Protein 7W5Q (pdb70)

Secondary structure (DSSP, 8-state):
-------SSSS--GGGTGGGTSSTT--S---TTTT-----------------S----SS-SSS--TTTSSSSTTTTTTSSTTTSSS----TTSSSSSSSS-S----SSS-----/-------TTSSSSTTT-STTTTT---S---S--------S-S------SSSSS----SS--SSS-HHHHHHHHTTTTSSHHHHTTSSS-----STTTT---S-TT---SS-------

Organism: Homo sapiens (NCBI:txid9606)

Nearest PDB structures (foldseek):
  7w5q-assembly1_A  TM=1.009E+00  e=6.119E-22  Homo sapiens
  7w5q-assembly1_B  TM=1.009E+00  e=3.110E-20  Homo sapiens
  8j8n-assembly1_E  TM=9.833E-01  e=3.865E-16  Homo sapiens

InterPro domains:
  IPR001909 Krueppel-associated box [PF01352] (48-88)
  IPR001909 Krueppel-associated box [PS50805] (48-119)
  IPR001909 Krueppel-associated box [SM00349] (48-108)
  IPR001909 Krueppel-associated box [cd07765] (48-85)
  IPR013087 Zinc finger C2H2-type [PF00096] (222-244)
  IPR013087 Zinc finger C2H2-type [PF00096] (250-272)
  IPR013087 Zinc finger C2H2-type [PF00096] (278-300)
  IPR013087 Zinc finger C2H2-type [PF00096] (306-328)
  IPR013087 Zinc finger C2H2-type [PF00096] (334-356)
  IPR013087 Zinc finger C2H2-type [PF00096] (362-384)
  IPR013087 Zinc finger C2H2-type [PF00096] (390-412)
  IPR013087 Zinc finger C2H2-type [PF00096] (418-440)
  IPR013087 Zinc finger C2H2-type [PF00096] (446-468)
  IPR013087 Zinc finger C2H2-type [PF00096] (474-496)
  IPR013087 Zinc finger C2H2-type [PF00096] (502-524)
  IPR013087 Zinc finger C2H2-type [PF00096] (530-552)
  IPR013087 Zinc finger C2H2-type [PF00096] (558-580)
  IPR013087 Zinc finger C2H2-type [PF00096] (586-608)
  IPR013087 Zinc finger C2H2-type [PF00096] (614-636)
  IPR013087 Zinc finger C2H2-type [PS00028] (224-244)

Structure (mmCIF, N/CA/C/O backbone):
data_7W5Q
#
_entry.id   7W5Q
#
_cell.length_a   84.736
_cell.length_b   147.094
_cell.length_c   41.891
_cell.angle_alpha   90.000
_cell.angle_beta   90.006
_cell.angle_gamma   90.000
#
_symmetry.space_group_name_H-M   'C 1 2 1'
#
loop_
_atom_site.group_PDB
_atom_site.id
_atom_site.type_symbol
_atom_site.label_atom_id
_atom_site.label_alt_id
_atom_site.label_comp_id
_atom_site.label_asym_id
_atom_site.label_entity_id
_atom_site.label_seq_id
_atom_site.pdbx_PDB_ins_code
_atom_site.Cartn_x
_atom_site.Cartn_y
_atom_site.Cartn_z
_atom_site.occupancy
_atom_site.B_iso_or_equiv
_atom_site.auth_seq_id
_atom_site.auth_comp_id
_atom_site.auth_asym_id
_atom_site.auth_atom_id
_atom_site.pdbx_PDB_model_num
ATOM 1 N N . MET A 1 1 ? 43.79560 16.15214 35.87173 1.000 61.81664 1 MET A N 1
ATOM 2 C CA . MET A 1 1 ? 44.93434 15.25073 35.79785 1.000 48.03623 1 MET A CA 1
ATOM 3 C C . MET A 1 1 ? 45.23262 14.73281 37.18258 1.000 54.57972 1 MET A C 1
ATOM 4 O O . MET A 1 1 ? 46.07029 13.86092 37.36698 1.000 78.61083 1 MET A O 1
ATOM 9 N N . THR A 1 2 ? 44.54467 15.28023 38.17177 1.000 44.38941 2 THR A N 1
ATOM 10 C CA . THR A 1 2 ? 44.59633 14.69650 39.49869 1.000 53.10657 2 THR A CA 1
ATOM 11 C C . THR A 1 2 ? 43.32591 13.94288 39.83893 1.000 62.38722 2 THR A C 1
ATOM 12 O O . THR A 1 2 ? 43.34259 13.09791 40.74045 1.000 74.86345 2 THR A O 1
ATOM 16 N N . SER A 1 3 ? 42.23717 14.21724 39.12842 1.000 51.72745 3 SER A N 1
ATOM 17 C CA . SER A 1 3 ? 40.95586 13.55448 39.35412 1.000 44.08526 3 SER A CA 1
ATOM 18 C C . SER A 1 3 ? 40.71684 12.41350 38.37374 1.000 36.67390 3 SER A C 1
ATOM 19 O O . SER A 1 3 ? 39.58229 12.19122 37.94437 1.000 41.76932 3 SER A O 1
ATOM 22 N N . GLN A 1 4 ? 41.74962 11.64622 38.01494 1.000 27.11311 4 GLN A N 1
ATOM 23 C CA . GLN A 1 4 ? 41.56764 10.54185 37.07446 1.000 34.09319 4 GLN A CA 1
ATOM 24 C C . GLN A 1 4 ? 40.62317 9.47042 37.59559 1.000 37.66106 4 GLN A C 1
ATOM 25 O O . GLN A 1 4 ? 40.85275 8.27902 37.36361 1.000 39.64042 4 GLN A O 1
ATOM 31 N N . SER A 1 5 ? 39.55053 9.90032 38.26299 1.000 28.94598 5 SER A N 1
ATOM 32 C CA . SER A 1 5 ? 38.52869 9.05722 38.87506 1.000 33.29600 5 SER A CA 1
ATOM 33 C C . SER A 1 5 ? 39.02215 7.67998 39.30262 1.000 36.95367 5 SER A C 1
ATOM 34 O O . SER A 1 5 ? 40.20651 7.45798 39.57844 1.000 44.30329 5 SER A O 1
ATOM 37 N N . SER A 1 6 ? 38.07407 6.77695 39.45521 1.000 39.79908 6 SER A N 1
ATOM 38 C CA . SER A 1 6 ? 38.30972 5.35588 39.27944 1.000 34.60731 6 SER A CA 1
ATOM 39 C C . SER A 1 6 ? 37.33971 4.75700 38.27406 1.000 30.01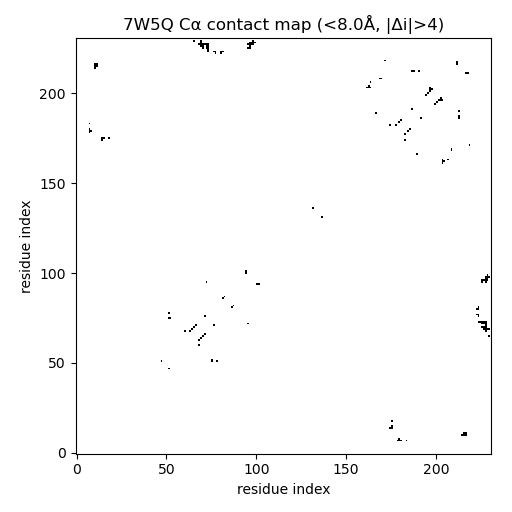528 6 SER A C 1
ATOM 40 O O . SER A 1 6 ? 37.63456 3.70826 37.69754 1.000 29.64364 6 SER A O 1
ATOM 43 N N . VAL A 1 7 ? 36.23071 5.43299 37.98776 1.000 27.10031 7 VAL A N 1
ATOM 44 C CA . VAL A 1 7 ? 35.21642 5.00047 37.04005 1.000 36.39985 7 VAL A CA 1
ATOM 45 C C . VAL A 1 7 ? 34.65829 3.64781 37.48257 1.000 48.56058 7 VAL A C 1
ATOM 46 O O . VAL A 1 7 ? 35.30231 2.60444 37.34188 1.000 52.40844 7 VAL A O 1
ATOM 50 N N . ILE A 1 8 ? 33.48042 3.70326 38.09603 1.000 55.79274 8 ILE A N 1
ATOM 51 C CA . ILE A 1 8 ? 32.71500 2.53610 38.52526 1.000 40.10663 8 ILE A CA 1
ATOM 52 C C . ILE A 1 8 ? 31.49431 2.31193 37.62916 1.000 40.96679 8 ILE A C 1
ATOM 53 O O . ILE A 1 8 ? 30.87740 1.23288 37.66446 1.000 23.26866 8 ILE A O 1
ATOM 58 N N . SER A 1 9 ? 31.16760 3.28933 36.79668 1.000 48.80006 9 SER A N 1
ATOM 59 C CA . SER A 1 9 ? 29.99999 3.39805 35.94657 1.000 45.13549 9 SER A CA 1
ATOM 60 C C . SER A 1 9 ? 30.38676 4.31599 34.81271 1.000 52.36649 9 SER A C 1
ATOM 61 O O . SER A 1 9 ? 31.09332 5.30609 35.02290 1.000 79.64900 9 SER A O 1
ATOM 64 N N . ASN A 1 10 ? 29.93539 3.98565 33.61788 1.000 33.09567 10 ASN A N 1
ATOM 65 C CA . ASN A 1 10 ? 30.18017 4.86819 32.48831 1.000 32.17201 10 ASN A CA 1
ATOM 66 C C . ASN A 1 10 ? 29.49806 4.28937 31.26640 1.000 37.03261 10 ASN A C 1
ATOM 67 O O . ASN A 1 10 ? 28.38444 4.69968 30.92994 1.000 45.59667 10 ASN A O 1
ATOM 72 N N . SER A 1 11 ? 30.13794 3.30829 30.62809 1.000 37.75967 11 SER A N 1
ATOM 73 C CA . SER A 1 11 ? 29.54814 2.51226 29.56180 1.000 41.51807 11 SER A CA 1
ATOM 74 C C . SER A 1 11 ? 28.68490 1.39275 30.08575 1.000 31.64041 11 SER A C 1
ATOM 75 O O . SER A 1 11 ? 28.41141 0.46120 29.33634 1.000 30.31111 11 SER A O 1
ATOM 78 N N . CYS A 1 12 ? 28.26120 1.45682 31.34942 1.000 36.90779 12 CYS A N 1
ATOM 79 C CA . CYS A 1 12 ? 27.57843 0.35830 32.02436 1.000 39.10973 12 CYS A CA 1
ATOM 80 C C . CYS A 1 12 ? 26.42646 0.90000 32.87381 1.000 40.28022 12 CYS A C 1
ATOM 81 O O . CYS A 1 12 ? 26.40245 0.74196 34.09132 1.000 43.04765 12 CYS A O 1
ATOM 84 N N . VAL A 1 13 ? 25.44803 1.55002 32.23717 1.000 39.35570 13 VAL A N 1
ATOM 85 C CA . VAL A 1 13 ? 24.41298 2.25415 32.99250 1.000 40.94710 13 VAL A CA 1
ATOM 86 C C . VAL A 1 13 ? 23.09531 1.48955 32.98460 1.000 42.98040 13 VAL A C 1
ATOM 87 O O . VAL A 1 13 ? 22.66737 1.00511 34.03935 1.000 39.96170 13 VAL A O 1
ATOM 91 N N . THR A 1 14 ? 22.44147 1.38209 31.81241 1.000 40.42461 14 THR A N 1
ATOM 92 C CA . THR A 1 14 ? 21.17137 0.66238 31.67406 1.000 31.88231 14 THR A CA 1
ATOM 93 C C . THR A 1 14 ? 21.11142 -0.47304 32.67976 1.000 42.54378 14 THR A C 1
ATOM 94 O O . THR A 1 14 ? 20.11021 -0.66175 33.37347 1.000 46.07222 14 THR A O 1
ATOM 98 N N . MET A 1 15 ? 22.23041 -1.18316 32.80205 1.000 42.65297 15 MET A N 1
ATOM 99 C CA . MET A 1 15 ? 22.47142 -2.18597 33.82939 1.000 45.27220 15 MET A CA 1
ATOM 100 C C . MET A 1 15 ? 21.95501 -1.76996 35.19916 1.000 37.22052 15 MET A C 1
ATOM 101 O O . MET A 1 15 ? 21.83038 -2.62055 36.09254 1.000 24.24356 15 MET A O 1
ATOM 106 N N . GLU A 1 16 ? 21.66598 -0.47134 35.36787 1.000 35.01515 16 GLU A N 1
ATOM 107 C CA . GLU A 1 16 ? 20.93286 0.03748 36.52150 1.000 46.08855 16 GLU A CA 1
ATOM 108 C C . GLU A 1 16 ? 19.65166 0.76266 36.13742 1.000 49.94706 16 GLU A C 1
ATOM 109 O O . GLU A 1 16 ? 19.02283 1.38645 37.00221 1.000 42.47069 16 GLU A O 1
ATOM 115 N N . ARG A 1 17 ? 19.25202 0.69781 34.86598 1.000 54.57288 17 ARG A N 1
ATOM 116 C CA . ARG A 1 17 ? 17.94444 1.15572 34.41620 1.000 53.41389 17 ARG A CA 1
ATOM 117 C C . ARG A 1 17 ? 16.97525 0.01199 34.17088 1.000 54.40750 17 ARG A C 1
ATOM 118 O O . ARG A 1 17 ? 15.78132 0.26238 33.99186 1.000 68.98180 17 ARG A O 1
ATOM 126 N N . LEU A 1 18 ? 17.45433 -1.22775 34.14997 1.000 41.40822 18 LEU A N 1
ATOM 127 C CA . LEU A 1 18 ? 16.57099 -2.36805 33.93946 1.000 38.32302 18 LEU A CA 1
ATOM 128 C C . LEU A 1 18 ? 15.50795 -2.44423 35.02697 1.000 34.27780 18 LEU A C 1
ATOM 129 O O . LEU A 1 18 ? 14.30713 -2.45816 34.74101 1.000 37.11745 18 LEU A O 1
ATOM 134 N N . SER A 1 19 ? 15.94130 -2.49594 36.28862 1.000 31.00565 19 SER A N 1
ATOM 135 C CA . SER A 1 19 ? 15.07942 -2.52093 37.46886 1.000 37.10287 19 SER A CA 1
ATOM 136 C C . SER A 1 19 ? 14.12482 -1.32601 37.56770 1.000 45.24579 19 SER A C 1
ATOM 137 O O . SER A 1 19 ? 13.36243 -1.22536 38.53027 1.000 45.94580 19 SER A O 1
ATOM 140 N N . HIS A 1 20 ? 14.19885 -0.39284 36.61470 1.000 43.49481 20 HIS A N 1
ATOM 141 C CA . HIS A 1 20 ? 13.32068 0.76832 36.47438 1.000 29.14212 20 HIS A CA 1
ATOM 142 C C . HIS A 1 20 ? 12.75596 0.80212 35.05998 1.000 28.92538 20 HIS A C 1
ATOM 143 O O . HIS A 1 20 ? 12.66672 1.85544 34.41971 1.000 31.18724 20 HIS A O 1
ATOM 150 N N . MET A 1 21 ? 12.37568 -0.37156 34.55389 1.000 39.60567 21 MET A N 1
ATOM 151 C CA . MET A 1 21 ? 12.07761 -0.57952 33.14298 1.000 47.80793 21 MET A CA 1
ATOM 152 C C . MET A 1 21 ? 11.18169 -1.79153 32.98216 1.000 45.58905 21 MET A C 1
ATOM 153 O O . MET A 1 21 ? 10.20230 -1.75305 32.22889 1.000 51.00806 21 MET A O 1
ATOM 158 N N . MET A 1 22 ? 11.53940 -2.88359 33.66597 1.000 46.55106 22 MET A N 1
ATOM 159 C CA . MET A 1 22 ? 10.84491 -4.15740 33.51357 1.000 46.66024 22 MET A CA 1
ATOM 160 C C . MET A 1 22 ? 10.14740 -4.55558 34.80388 1.000 43.91020 22 MET A C 1
ATOM 161 O O . MET A 1 22 ? 10.49966 -5.55408 35.44060 1.000 47.49436 22 MET A O 1
ATOM 166 N N . GLU A 1 23 ? 9.17662 -3.75698 35.20865 1.000 38.45661 23 GLU A N 1
ATOM 167 C CA . GLU A 1 23 ? 8.25902 -4.14243 36.26419 1.000 39.24019 23 GLU A CA 1
ATOM 168 C C . GLU A 1 23 ? 6.88830 -3.74674 35.75558 1.000 32.59623 23 GLU A C 1
ATOM 169 O O . GLU A 1 23 ? 5.90232 -4.47004 35.93486 1.000 31.29616 23 GLU A O 1
ATOM 175 N N . ARG A 1 24 ? 6.85965 -2.59820 35.08299 1.000 31.04455 24 ARG A N 1
ATOM 176 C CA . ARG A 1 24 ? 5.64139 -2.06137 34.51073 1.000 36.55647 24 ARG A CA 1
ATOM 177 C C . ARG A 1 24 ? 4.97876 -3.10131 33.61414 1.000 45.56683 24 ARG A C 1
ATOM 178 O O . ARG A 1 24 ? 5.63325 -4.02559 33.12298 1.000 58.64275 24 ARG A O 1
ATOM 186 N N . LYS A 1 25 ? 3.64886 -2.97325 33.48239 1.000 43.01849 25 LYS A N 1
ATOM 187 C CA . LYS A 1 25 ? 2.75241 -3.67433 32.55258 1.000 46.08897 25 LYS A CA 1
ATOM 188 C C . LYS A 1 25 ? 2.04167 -4.88958 33.16652 1.000 44.88897 25 LYS A C 1
ATOM 189 O O . LYS A 1 25 ? 1.02715 -5.35303 32.62960 1.000 45.89434 25 LYS A O 1
ATOM 195 N N . ALA A 1 26 ? 2.51145 -5.39993 34.30003 1.000 37.97208 26 ALA A N 1
ATOM 196 C CA . ALA A 1 26 ? 1.73951 -6.36918 35.07424 1.000 43.78049 26 ALA A CA 1
ATOM 197 C C . ALA A 1 26 ? 1.07903 -5.64166 36.25180 1.000 47.13992 26 ALA A C 1
ATOM 198 O O . ALA A 1 26 ? 1.76524 -5.23987 37.20016 1.000 55.39487 26 ALA A O 1
ATOM 200 N N . TRP A 1 27 ? -0.25111 -5.46351 36.19541 1.000 31.58481 27 TRP A N 1
ATOM 201 C CA . TRP A 1 27 ? -0.92744 -4.56332 37.13251 1.000 31.84455 27 TRP A CA 1
ATOM 202 C C . TRP A 1 27 ? -2.26274 -5.08799 37.65402 1.000 38.46371 27 TRP A C 1
ATOM 203 O O . TRP A 1 27 ? -2.96773 -5.85397 36.98252 1.000 48.18722 27 TRP A O 1
ATOM 214 N N . CYS A 1 28 ? -2.59393 -4.61568 38.86697 1.000 26.59205 28 CYS A N 1
ATOM 215 C CA . CYS A 1 28 ? -3.87533 -4.67873 39.57755 1.000 42.86781 28 CYS A CA 1
ATOM 216 C C . CYS A 1 28 ? -4.68704 -5.97137 39.49698 1.000 61.85896 28 CYS A C 1
ATOM 217 O O . CYS A 1 28 ? -4.36099 -6.91136 38.76269 1.000 73.77562 28 CYS A O 1
ATOM 220 N N . SER A 1 29 ? -5.78655 -5.96490 40.25490 1.000 59.49409 29 SER A N 1
ATOM 221 C CA . SER A 1 29 ? -6.73893 -7.04552 40.49033 1.000 49.28601 29 SER A CA 1
ATOM 222 C C . SER A 1 29 ? -6.28888 -8.41894 40.03357 1.000 50.72789 29 SER A C 1
ATOM 223 O O . SER A 1 29 ? -6.48445 -8.78676 38.87325 1.000 67.06660 29 SER A O 1
ATOM 226 N N . GLN A 1 30 ? -5.70323 -9.18431 40.94695 1.000 46.80898 30 GLN A N 1
ATOM 227 C CA . GLN A 1 30 ? -5.66187 -10.62998 40.79319 1.000 40.67112 30 GLN A CA 1
ATOM 228 C C . GLN A 1 30 ? -6.28924 -11.24556 42.04107 1.000 38.57264 30 GLN A C 1
ATOM 229 O O . GLN A 1 30 ? -5.67670 -12.08103 42.71381 1.000 45.05351 30 GLN A O 1
ATOM 235 N N . GLU A 1 31 ? -7.51345 -10.82895 42.36230 1.000 32.68398 31 GLU A N 1
ATOM 236 C CA . GLU A 1 31 ? -8.12654 -11.12770 43.65249 1.000 41.61724 31 GLU A CA 1
ATOM 237 C C . GLU A 1 31 ? -9.09077 -12.29650 43.52842 1.000 45.67373 31 GLU A C 1
ATOM 238 O O . GLU A 1 31 ? -10.08227 -12.21218 42.79913 1.000 45.92818 31 GLU A O 1
ATOM 244 N N . SER A 1 32 ? -8.78732 -13.38467 44.23584 1.000 52.79241 32 SER A N 1
ATOM 245 C CA . SER A 1 32 ? -9.73516 -14.46286 44.52864 1.000 51.50876 32 SER A CA 1
ATOM 246 C C . SER A 1 32 ? -10.22349 -15.19745 43.28193 1.000 41.00188 32 SER A C 1
ATOM 247 O O . SER A 1 32 ? -11.24863 -15.88093 43.34248 1.000 38.02267 32 SER A O 1
ATOM 250 N N . ALA A 1 33 ? -9.48729 -15.06958 42.17157 1.000 40.41373 33 ALA A N 1
ATOM 251 C CA . ALA A 1 33 ? -9.80033 -15.63296 40.85838 1.000 33.48901 33 ALA A CA 1
ATOM 252 C C . ALA A 1 33 ? -11.22814 -16.14923 40.76557 1.000 44.12616 33 ALA A C 1
ATOM 253 O O . ALA A 1 33 ? -11.46520 -17.36022 40.81923 1.000 69.76058 33 ALA A O 1
ATOM 255 N N . LEU A 1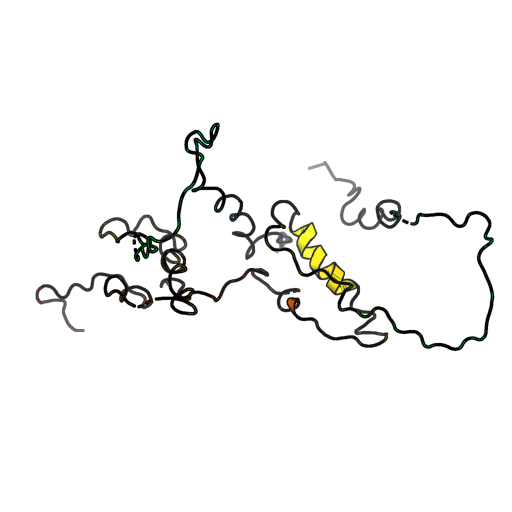 34 ? -12.18718 -15.23397 40.65829 1.000 34.26436 34 LEU A N 1
ATOM 256 C CA . LEU A 1 34 ? -13.59242 -15.60424 40.72706 1.000 28.79277 34 LEU A CA 1
ATOM 257 C C . LEU A 1 34 ? -14.10842 -16.23872 39.43923 1.000 31.93492 34 LEU A C 1
ATOM 258 O O . LEU A 1 34 ? -15.24491 -16.73016 39.42520 1.000 27.89043 34 LEU A O 1
ATOM 263 N N . SER A 1 35 ? -13.28641 -16.28511 38.38546 1.000 28.81997 35 SER A N 1
ATOM 264 C CA . SER A 1 35 ? -13.68203 -16.77543 37.07095 1.000 33.31535 35 SER A CA 1
ATOM 265 C C . SER A 1 35 ? -13.12057 -18.17176 36.76334 1.000 31.36632 35 SER A C 1
ATOM 266 O O . SER A 1 35 ? -12.97197 -18.54454 35.58672 1.000 26.11825 35 SER A O 1
ATOM 269 N N . GLU A 1 36 ? -12.81369 -18.95532 37.79784 1.000 41.80627 36 GLU A N 1
ATOM 270 C CA . GLU A 1 36 ? -12.29090 -20.31801 37.66431 1.000 38.19298 36 GLU A CA 1
ATOM 271 C C . GLU A 1 36 ? -13.29565 -21.24886 36.98115 1.000 30.20389 36 GLU A C 1
ATOM 272 O O . GLU A 1 36 ? -14.41750 -20.81801 36.69528 1.000 28.73877 36 GLU A O 1
ATOM 278 N N . GLU A 1 37 ? -12.89729 -22.52076 36.76311 1.000 29.28567 37 GLU A N 1
ATOM 279 C CA . GLU A 1 37 ? -13.53715 -23.57756 35.95804 1.000 26.72604 37 GLU A CA 1
ATOM 280 C C . GLU A 1 37 ? -12.73961 -23.79080 34.66168 1.000 28.11078 37 GLU A C 1
ATOM 281 O O . GLU A 1 37 ? -11.62321 -23.26651 34.53637 1.000 26.39900 37 GLU A O 1
ATOM 287 N N . GLU A 1 38 ? -13.27575 -24.54601 33.71948 1.000 31.77453 38 GLU A N 1
ATOM 288 C CA . GLU A 1 38 ? -12.59881 -24.78328 32.43880 1.000 27.22529 38 GLU A CA 1
ATOM 289 C C . GLU A 1 38 ? -13.65531 -25.08682 31.37964 1.000 30.36715 38 GLU A C 1
ATOM 290 O O . GLU A 1 38 ? -14.77279 -24.55420 31.43826 1.000 33.93652 38 GLU A O 1
ATOM 296 N N . GLU A 1 39 ? -13.27570 -25.88639 30.37357 1.000 31.01962 39 GLU A N 1
ATOM 297 C CA . GLU A 1 39 ? -14.14897 -26.75574 29.58062 1.000 25.82445 39 GLU A CA 1
ATOM 298 C C . GLU A 1 39 ? -13.33869 -27.48853 28.52140 1.000 29.24456 39 GLU A C 1
ATOM 299 O O . GLU A 1 39 ? -12.74686 -28.54036 28.78777 1.000 37.06399 39 GLU A O 1
ATOM 305 N N . ASP A 1 40 ? -13.28290 -26.91428 27.32474 1.000 30.83359 40 ASP A N 1
ATOM 306 C CA . ASP A 1 40 ? -12.75014 -27.60515 26.16013 1.000 28.70648 40 ASP A CA 1
ATOM 307 C C . ASP A 1 40 ? -11.54226 -26.88283 25.57249 1.000 33.33889 40 ASP A C 1
ATOM 308 O O . ASP A 1 40 ? -10.96567 -25.98343 26.19730 1.000 40.79773 40 ASP A O 1
ATOM 313 N N . THR A 1 41 ? -11.17033 -27.28504 24.36040 1.000 27.87382 41 THR A N 1
ATOM 314 C CA . THR A 1 41 ? -10.03660 -26.76574 23.61539 1.000 36.54398 41 THR A CA 1
ATOM 315 C C . THR A 1 41 ? -10.42200 -26.75807 22.14418 1.000 48.04571 41 THR A C 1
ATOM 316 O O . THR A 1 41 ? -10.82592 -27.80475 21.62968 1.000 55.82316 41 THR A O 1
ATOM 320 N N . THR A 1 42 ? -10.31189 -25.59277 21.48499 1.000 42.88511 42 THR A N 1
ATOM 321 C CA . THR A 1 42 ? -10.46275 -25.47014 20.03293 1.000 26.78613 42 THR A CA 1
ATOM 322 C C . THR A 1 42 ? -10.09818 -24.10180 19.44693 1.000 29.92826 42 THR A C 1
ATOM 323 O O . THR A 1 42 ? -9.55307 -24.04682 18.34278 1.000 35.97858 42 THR A O 1
ATOM 327 N N . ARG A 1 43 ? -10.39960 -22.99007 20.14215 1.000 34.42042 43 ARG A N 1
ATOM 328 C CA . ARG A 1 43 ? -10.46446 -21.83111 19.24018 1.000 35.02721 43 ARG A CA 1
ATOM 329 C C . ARG A 1 43 ? -9.07853 -21.23050 19.01566 1.000 34.39968 43 ARG A C 1
ATOM 330 O O . ARG A 1 43 ? -8.27645 -21.16377 19.94702 1.000 36.75430 43 ARG A O 1
ATOM 338 N N . PRO A 1 44 ? -8.77400 -20.79537 17.77469 1.000 44.91425 44 PRO A N 1
ATOM 339 C CA . PRO A 1 44 ? -7.37826 -20.48575 17.42627 1.000 53.09011 44 PRO A CA 1
ATOM 340 C C . PRO A 1 44 ? -6.77648 -19.36927 18.25718 1.000 46.55663 44 PRO A C 1
ATOM 341 O O . PRO A 1 44 ? -7.36139 -18.94001 19.25218 1.000 46.89345 44 PRO A O 1
ATOM 345 N N . LEU A 1 45 ? -5.59068 -18.91330 17.86526 1.000 37.84980 45 LEU A N 1
ATOM 346 C CA . LEU A 1 45 ? -4.88725 -17.85533 18.57244 1.000 21.22334 45 LEU A CA 1
ATOM 347 C C . LEU A 1 45 ? -5.61187 -16.55020 18.32131 1.000 21.22088 45 LEU A C 1
ATOM 348 O O . LEU A 1 45 ? -6.84371 -16.49588 18.34202 1.000 26.66694 45 LEU A O 1
ATOM 353 N N . GLU A 1 46 ? -4.83935 -15.49214 18.10171 1.000 33.15542 46 GLU A N 1
ATOM 354 C CA . GLU A 1 46 ? -5.26814 -14.33880 17.32314 1.000 29.08901 46 GLU A CA 1
ATOM 355 C C . GLU A 1 46 ? -4.04945 -13.45295 17.16656 1.000 25.54325 46 GLU A C 1
ATOM 356 O O . GLU A 1 46 ? -3.78216 -12.60392 18.01891 1.000 29.97602 46 GLU A O 1
ATOM 362 N N . THR A 1 47 ? -3.28730 -13.67040 16.10206 1.000 25.46738 47 THR A N 1
ATOM 363 C CA . THR A 1 47 ? -2.04916 -12.92983 15.88809 1.000 27.77705 47 THR A CA 1
ATOM 364 C C . THR A 1 47 ? -2.15355 -11.43530 16.18770 1.000 32.39534 47 THR A C 1
ATOM 365 O O . THR A 1 47 ? -2.44847 -10.63080 15.30037 1.000 41.89956 47 THR A O 1
ATOM 369 N N . VAL A 1 48 ? -1.94451 -11.09331 17.46437 1.000 36.27832 48 VAL A N 1
ATOM 370 C CA . VAL A 1 48 ? -1.65869 -9.76199 18.00157 1.000 45.50378 48 VAL A CA 1
ATOM 371 C C . VAL A 1 48 ? -1.76691 -8.60113 17.01465 1.000 40.17348 48 VAL A C 1
ATOM 372 O O . VAL A 1 48 ? -2.47181 -7.61824 17.25109 1.000 46.08974 48 VAL A O 1
ATOM 376 N N . THR A 1 49 ? -0.94725 -8.66145 15.95965 1.000 36.19279 49 THR A N 1
ATOM 377 C CA . THR A 1 49 ? -0.68037 -7.61139 14.98021 1.000 50.25557 49 THR A CA 1
ATOM 378 C C . THR A 1 49 ? 0.32329 -6.56640 15.46582 1.000 60.41627 49 THR A C 1
ATOM 379 O O . THR A 1 49 ? 0.32663 -6.15517 16.63252 1.000 57.09935 49 THR A O 1
ATOM 383 N N . PHE A 1 50 ? 1.14104 -6.10182 14.53064 1.000 65.09124 50 PHE A N 1
ATOM 384 C CA . PHE A 1 50 ? 2.08649 -5.00364 14.73729 1.000 70.87302 50 PHE A CA 1
ATOM 385 C C . PHE A 1 50 ? 1.42354 -3.61886 14.71879 1.000 65.53128 50 PHE A C 1
ATOM 386 O O . PHE A 1 50 ? 0.19013 -3.50822 14.67693 1.000 50.52032 50 PHE A O 1
ATOM 394 N N . ASP A 1 52 ? -0.58558 -3.12230 16.58647 1.000 48.99117 52 ASP A N 1
ATOM 395 C CA . ASP A 1 52 ? -0.81936 -3.21698 18.02093 1.000 45.21770 52 ASP A CA 1
ATOM 396 C C . ASP A 1 52 ? 0.48038 -3.45348 18.77408 1.000 48.38923 52 ASP A C 1
ATOM 397 O O . ASP A 1 52 ? 0.45664 -3.92353 19.87938 1.000 45.38047 52 ASP A O 1
ATOM 402 N N . VAL A 1 53 ? 1.62284 -3.12592 18.18793 1.000 47.48258 53 VAL A N 1
ATOM 403 C CA . VAL A 1 53 ? 2.88659 -3.32698 18.88617 1.000 33.58616 53 VAL A CA 1
ATOM 404 C C . VAL A 1 53 ? 3.64970 -2.01105 18.84530 1.000 38.92939 53 VAL A C 1
ATOM 405 O O . VAL A 1 53 ? 4.44543 -1.70096 19.74320 1.000 37.49218 53 VAL A O 1
ATOM 409 N N . ALA A 1 54 ? 3.36657 -1.21022 17.82142 1.000 39.63429 54 ALA A N 1
ATOM 410 C CA . ALA A 1 54 ? 4.11069 -0.00121 17.51142 1.000 40.86976 54 ALA A CA 1
ATOM 411 C C . ALA A 1 54 ? 3.16145 1.18877 17.44356 1.000 40.59023 54 ALA A C 1
ATOM 412 O O . ALA A 1 54 ? 2.02782 1.06723 16.97963 1.000 46.07948 54 ALA A O 1
ATOM 414 N N . VAL A 1 55 ? 3.62871 2.34292 17.91165 1.000 44.28171 55 VAL A N 1
ATOM 415 C CA . VAL A 1 55 ? 2.79910 3.53585 18.04317 1.000 43.13043 55 VAL A CA 1
ATOM 416 C C . VAL A 1 55 ? 3.15425 4.49342 16.91527 1.000 51.34669 55 VAL A C 1
ATOM 417 O O . VAL A 1 55 ? 4.29679 4.96144 16.82576 1.000 52.03960 55 VAL A O 1
ATOM 421 N N . ASP A 1 56 ? 2.17392 4.79838 16.06616 1.000 52.10393 56 ASP A N 1
ATOM 422 C CA . ASP A 1 56 ? 2.42953 5.63702 14.90413 1.000 45.95105 56 ASP A CA 1
ATOM 423 C C . ASP A 1 56 ? 3.00847 6.98367 15.31741 1.000 41.45080 56 ASP A C 1
ATOM 424 O O . ASP A 1 56 ? 2.86886 7.44292 16.45278 1.000 40.91791 56 ASP A O 1
ATOM 429 N N . LEU A 1 57 ? 3.67366 7.60734 14.36992 1.000 43.54758 57 LEU A N 1
ATOM 430 C CA . LEU A 1 57 ? 4.60218 8.68411 14.66237 1.000 33.58997 57 LEU A CA 1
ATOM 431 C C . LEU A 1 57 ? 3.83630 10.00419 14.75099 1.000 36.39207 57 LEU A C 1
ATOM 432 O O . LEU A 1 57 ? 2.62082 10.01441 14.96888 1.000 37.84346 57 LEU A O 1
ATOM 437 N N . THR A 1 58 ? 4.54632 11.11563 14.55258 1.000 42.04861 58 THR A N 1
ATOM 438 C CA . THR A 1 58 ? 4.12487 12.46985 14.88613 1.000 44.44135 58 THR A CA 1
ATOM 439 C C . THR A 1 58 ? 4.97349 13.44278 14.08059 1.000 47.13366 58 THR A C 1
ATOM 440 O O . THR A 1 58 ? 6.13573 13.16125 13.77026 1.000 52.72022 58 THR A O 1
ATOM 444 N N . GLN A 1 59 ? 4.36859 14.58078 13.72763 1.000 47.46273 59 GLN A N 1
ATOM 445 C CA . GLN A 1 59 ? 5.04494 15.62108 12.96259 1.000 47.92875 59 GLN A CA 1
ATOM 446 C C . GLN A 1 59 ? 5.68920 16.67444 13.84144 1.000 46.48897 59 GLN A C 1
ATOM 447 O O . GLN A 1 59 ? 6.66086 17.31518 13.42160 1.000 23.31627 59 GLN A O 1
ATOM 453 N N . GLU A 1 60 ? 5.19902 16.82014 15.06688 1.000 45.89887 60 GLU A N 1
ATOM 454 C CA . GLU A 1 60 ? 5.32986 18.04808 15.82065 1.000 37.58921 60 GLU A CA 1
ATOM 455 C C . GLU A 1 60 ? 6.33536 17.98990 16.96415 1.000 39.97616 60 GLU A C 1
ATOM 456 O O . GLU A 1 60 ? 6.78856 19.04842 17.41058 1.000 56.72750 60 GLU A O 1
ATOM 462 N N . GLU A 1 61 ? 6.70348 16.79760 17.43851 1.000 31.42450 61 GLU A N 1
ATOM 463 C CA . GLU A 1 61 ? 7.49477 16.61113 18.66283 1.000 22.42755 61 GLU A CA 1
ATOM 464 C C . GLU A 1 61 ? 8.80531 15.92487 18.31125 1.000 22.43225 61 GLU A C 1
ATOM 465 O O . GLU A 1 61 ? 8.97034 14.73163 18.54318 1.000 22.97900 61 GLU A O 1
ATOM 471 N N . TRP A 1 62 ? 9.74871 16.67926 17.78610 1.000 22.47390 62 TRP A N 1
ATOM 472 C CA . TRP A 1 62 ? 10.99264 16.13004 17.27468 1.000 29.97190 62 TRP A CA 1
ATOM 473 C C . TRP A 1 62 ? 12.15631 16.94790 17.80695 1.000 30.34769 62 TRP A C 1
ATOM 474 O O . TRP A 1 62 ? 13.29694 16.81734 17.33174 1.000 22.55377 62 TRP A O 1
ATOM 485 N N . GLU A 1 63 ? 11.85882 17.76519 18.80657 1.000 31.30042 63 GLU A N 1
ATOM 486 C CA . GLU A 1 63 ? 12.72539 18.69578 19.49613 1.000 26.61992 63 GLU A CA 1
ATOM 487 C C . GLU A 1 63 ? 12.82277 18.34446 20.96374 1.000 24.25873 63 GLU A C 1
ATOM 488 O O . GLU A 1 63 ? 13.71516 18.83353 21.66120 1.000 22.60806 63 GLU A O 1
ATOM 494 N N . GLN A 1 64 ? 11.91011 17.51521 21.44040 1.000 29.57097 64 GLN A N 1
ATOM 495 C CA . GLN A 1 64 ? 11.83811 17.05689 22.81045 1.000 33.88754 64 GLN A CA 1
ATOM 496 C C . GLN A 1 64 ? 12.27304 15.60611 22.84114 1.000 31.98174 64 GLN A C 1
ATOM 497 O O . GLN A 1 64 ? 11.53076 14.73469 23.31031 1.000 31.30861 64 GLN A O 1
ATOM 503 N N . MET A 1 65 ? 13.43648 15.32130 22.24767 1.000 23.84586 65 MET A N 1
ATOM 504 C CA . MET A 1 65 ? 13.82632 13.93634 22.02540 1.000 30.64394 65 MET A CA 1
ATOM 505 C C . MET A 1 65 ? 15.35776 13.90310 21.92445 1.000 36.34704 65 MET A C 1
ATOM 506 O O . MET A 1 65 ? 15.90230 14.21301 20.86616 1.000 27.41782 65 MET A O 1
ATOM 511 N N . LYS A 1 66 ? 16.02434 13.54353 23.03353 1.000 41.59395 66 LYS A N 1
ATOM 512 C CA . LYS A 1 66 ? 17.48281 13.41402 23.08133 1.000 22.58039 66 LYS A CA 1
ATOM 513 C C . LYS A 1 66 ? 17.92083 12.15213 22.34487 1.000 22.56087 66 LYS A C 1
ATOM 514 O O . LYS A 1 66 ? 17.13858 11.21286 22.22328 1.000 58.64769 66 LYS A O 1
ATOM 520 N N . PRO A 1 67 ? 19.18544 12.09989 21.82367 1.000 27.94240 67 PRO A N 1
ATOM 521 C CA . PRO A 1 67 ? 19.64595 10.89468 21.10439 1.000 37.88413 67 PRO A CA 1
ATOM 522 C C . PRO A 1 67 ? 19.40057 9.56650 21.81215 1.000 50.18471 67 PRO A C 1
ATOM 523 O O . PRO A 1 67 ? 19.74532 8.50574 21.28445 1.000 57.27938 67 PRO A O 1
ATOM 527 N N . ALA A 1 68 ? 18.83113 9.60621 23.01376 1.000 50.03104 68 ALA A N 1
ATOM 528 C CA . ALA A 1 68 ? 18.19507 8.42756 23.57916 1.000 33.40519 68 ALA A CA 1
ATOM 529 C C . ALA A 1 68 ? 16.75581 8.31996 23.09452 1.000 35.18413 68 ALA A C 1
ATOM 530 O O . ALA A 1 68 ? 16.35449 7.28246 22.57596 1.000 37.54600 68 ALA A O 1
ATOM 532 N N . GLN A 1 69 ? 15.98454 9.40173 23.24760 1.000 40.99690 69 GLN A N 1
ATOM 533 C CA . GLN A 1 69 ? 14.63319 9.48420 22.69901 1.00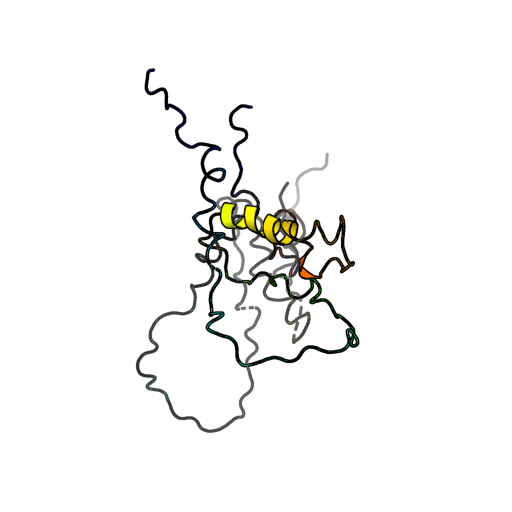0 31.04613 69 GLN A CA 1
ATOM 534 C C . GLN A 1 69 ? 14.65842 9.68355 21.19704 1.000 31.03339 69 GLN A C 1
ATOM 535 O O . GLN A 1 69 ? 13.83711 9.11126 20.46807 1.000 30.74377 69 GLN A O 1
ATOM 541 N N . ARG A 1 70 ? 15.52304 10.58460 20.72930 1.000 47.37198 70 ARG A N 1
ATOM 542 C CA . ARG A 1 70 ? 15.65175 10.80875 19.29749 1.000 60.97055 70 ARG A CA 1
ATOM 543 C C . ARG A 1 70 ? 16.00201 9.48479 18.65083 1.000 64.13486 70 ARG A C 1
ATOM 544 O O . ARG A 1 70 ? 15.12240 8.71982 18.20685 1.000 51.48037 70 ARG A O 1
ATOM 552 N N . ASN A 1 71 ? 17.30151 9.20915 18.65418 1.000 58.28778 71 ASN A N 1
ATOM 553 C CA . ASN A 1 71 ? 17.82422 7.91211 18.27933 1.000 59.23850 71 ASN A CA 1
ATOM 554 C C . ASN A 1 71 ? 17.24177 6.87778 19.23489 1.000 59.74077 71 ASN A C 1
ATOM 555 O O . ASN A 1 71 ? 16.34591 7.17557 20.03215 1.000 70.58111 71 ASN A O 1
ATOM 560 N N . LEU A 1 72 ? 17.77511 5.65034 19.19467 1.000 49.37810 72 LEU A N 1
ATOM 561 C CA . LEU A 1 72 ? 17.07149 4.54321 19.82764 1.000 52.77928 72 LEU A CA 1
ATOM 562 C C . LEU A 1 72 ? 15.66350 4.61213 19.26382 1.000 53.28583 72 LEU A C 1
ATOM 563 O O . LEU A 1 72 ? 15.53552 4.72519 18.04866 1.000 62.41597 72 LEU A O 1
ATOM 568 N N . TYR A 1 73 ? 14.62183 4.66276 20.09586 1.000 48.87185 73 TYR A N 1
ATOM 569 C CA . TYR A 1 73 ? 13.24336 4.59798 19.60806 1.000 61.10345 73 TYR A CA 1
ATOM 570 C C . TYR A 1 73 ? 13.13657 3.48608 18.57221 1.000 52.34267 73 TYR A C 1
ATOM 571 O O . TYR A 1 73 ? 12.60128 2.40291 18.84549 1.000 40.40297 73 TYR A O 1
ATOM 580 N N . ARG A 1 74 ? 13.64244 3.77229 17.37307 1.000 62.16354 74 ARG A N 1
ATOM 581 C CA . ARG A 1 74 ? 14.11270 2.74005 16.46279 1.000 65.53588 74 ARG A CA 1
ATOM 58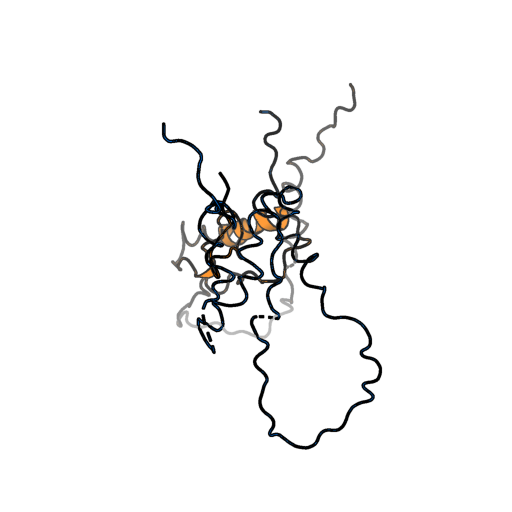2 C C . ARG A 1 74 ? 15.10848 1.85414 17.20201 1.000 73.12582 74 ARG A C 1
ATOM 583 O O . ARG A 1 74 ? 16.22680 2.29451 17.50221 1.000 84.59534 74 ARG A O 1
ATOM 591 N N . ASP A 1 75 ? 14.65049 0.64485 17.56409 1.000 60.45028 75 ASP A N 1
ATOM 592 C CA . ASP A 1 75 ? 15.37533 -0.48110 18.16040 1.000 49.80567 75 ASP A CA 1
ATOM 593 C C . ASP A 1 75 ? 14.37314 -1.28219 18.98303 1.000 57.47406 75 ASP A C 1
ATOM 594 O O . ASP A 1 75 ? 14.25515 -2.49812 18.80409 1.000 68.77260 75 ASP A O 1
ATOM 599 N N . VAL A 1 76 ? 13.61447 -0.61555 19.85767 1.000 46.17991 76 VAL A N 1
ATOM 600 C CA 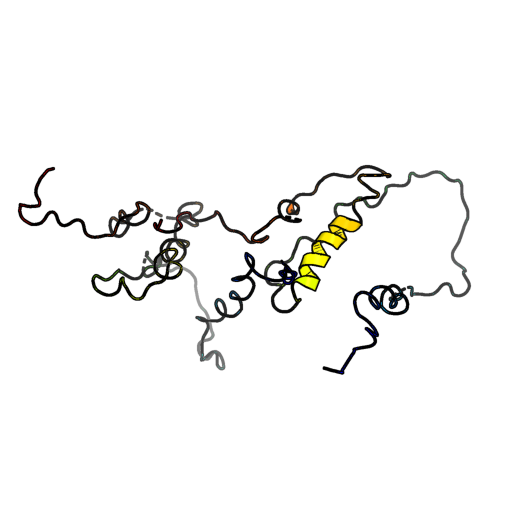. VAL A 1 76 ? 12.86381 -1.33589 20.88355 1.000 40.27181 76 VAL A CA 1
ATOM 601 C C . VAL A 1 76 ? 11.50576 -1.80941 20.38025 1.000 47.96380 76 VAL A C 1
ATOM 602 O O . VAL A 1 76 ? 11.26166 -3.01918 20.31497 1.000 47.44142 76 VAL A O 1
ATOM 606 N N . MET A 1 77 ? 10.60094 -0.86856 20.05338 1.000 55.79312 77 MET A N 1
ATOM 607 C CA . MET A 1 77 ? 9.40158 -1.13735 19.25397 1.000 58.99106 77 MET A CA 1
ATOM 608 C C . MET A 1 77 ? 9.77354 -2.12207 18.16322 1.000 73.47651 77 MET A C 1
ATOM 609 O O . MET A 1 77 ? 8.99105 -2.98624 17.75320 1.000 65.35553 77 MET A O 1
ATOM 614 N N . LEU A 1 78 ? 11.00821 -1.94768 17.71371 1.000 95.39261 78 LEU A N 1
ATOM 615 C CA . LEU A 1 78 ? 11.66810 -2.61580 16.61903 1.000 107.35748 78 LEU A CA 1
ATOM 616 C C . LEU A 1 78 ? 12.42483 -3.84147 17.08514 1.000 101.35206 78 LEU A C 1
ATOM 617 O O . LEU A 1 78 ? 13.05814 -4.50885 16.26260 1.000 105.45032 78 LEU A O 1
ATOM 622 N N . GLU A 1 79 ? 12.41615 -4.11029 18.39411 1.000 88.49975 79 GLU A N 1
ATOM 623 C CA . GLU A 1 79 ? 12.88029 -5.39959 18.88122 1.000 70.42911 79 GLU A CA 1
ATOM 624 C C . GLU A 1 79 ? 11.79913 -6.46067 18.72429 1.000 60.01947 79 GLU A C 1
ATOM 625 O O . GLU A 1 79 ? 12.08274 -7.58670 18.30661 1.000 57.48554 79 GLU A O 1
ATOM 631 N N . ASN A 1 80 ? 10.55097 -6.12251 19.02002 1.000 54.67641 80 ASN A N 1
ATOM 632 C CA . ASN A 1 80 ? 9.47641 -6.92427 18.46792 1.000 41.62616 80 ASN A CA 1
ATOM 633 C C . ASN A 1 80 ? 9.62839 -6.89957 16.95467 1.000 32.06131 80 ASN A C 1
ATOM 634 O O . ASN A 1 80 ? 9.71301 -5.81662 16.36960 1.000 36.53046 80 ASN A O 1
ATOM 639 N N . TYR A 1 81 ? 9.74596 -8.09009 16.34567 1.000 25.43670 81 TYR A N 1
ATOM 640 C CA . TYR A 1 81 ? 9.73154 -8.33987 14.89633 1.000 34.58197 81 TYR A CA 1
ATOM 641 C C . TYR A 1 81 ? 10.72123 -9.42959 14.52453 1.000 36.87345 81 TYR A C 1
ATOM 642 O O . TYR A 1 81 ? 10.34139 -10.58921 14.34660 1.000 48.40896 81 TYR A O 1
ATOM 651 N N . SER A 1 82 ? 11.99326 -9.05322 14.39552 1.000 21.76841 82 SER A N 1
ATOM 652 C CA . SER A 1 82 ? 13.03554 -9.93237 13.89392 1.000 21.76574 82 SER A CA 1
ATOM 653 C C . SER A 1 82 ? 13.35411 -11.06178 14.86401 1.000 27.23513 82 SER A C 1
ATOM 654 O O . SER A 1 82 ? 14.50200 -11.51365 14.94796 1.000 28.12376 82 SER A O 1
ATOM 657 N N . ASN A 1 83 ? 12.33563 -11.52929 15.59106 1.000 29.42752 83 ASN A N 1
ATOM 658 C CA . ASN A 1 83 ? 12.40864 -12.64088 16.52053 1.000 42.19155 83 ASN A CA 1
ATOM 659 C C . ASN A 1 83 ? 11.02791 -13.29250 16.52133 1.000 48.15435 83 ASN A C 1
ATOM 660 O O . ASN A 1 83 ? 10.32222 -13.27839 17.52879 1.000 68.90773 83 ASN A O 1
ATOM 665 N N . LEU A 1 84 ? 10.66576 -13.86100 15.37093 1.000 25.38838 84 LEU A N 1
ATOM 666 C CA . LEU A 1 84 ? 9.31870 -14.35854 15.08251 1.000 37.12468 84 LEU A CA 1
ATOM 667 C C . LEU A 1 84 ? 9.17165 -14.21789 13.58777 1.000 44.62594 84 LEU A C 1
ATOM 668 O O . LEU A 1 84 ? 8.44023 -14.96458 12.94599 1.000 41.57967 84 LEU A O 1
ATOM 673 N N . VAL A 1 85 ? 9.81949 -13.19963 13.04745 1.000 45.06493 85 VAL A N 1
ATOM 674 C CA . VAL A 1 85 ? 10.18486 -13.17242 11.64973 1.000 32.32730 85 VAL A CA 1
ATOM 675 C C . VAL A 1 85 ? 11.62639 -13.65722 11.48510 1.000 37.70767 85 VAL A C 1
ATOM 676 O O . VAL A 1 85 ? 12.28002 -13.39480 10.47322 1.000 35.65580 85 VAL A O 1
ATOM 680 N N . THR A 1 86 ? 12.12777 -14.36676 12.51208 1.000 44.93313 86 THR A N 1
ATOM 681 C CA . THR A 1 86 ? 13.39106 -15.09429 12.48934 1.000 39.28000 86 THR A CA 1
ATOM 682 C C . THR A 1 86 ? 13.24747 -16.41941 13.24959 1.000 33.85505 86 THR A C 1
ATOM 683 O O . THR A 1 86 ? 14.26208 -17.02345 13.62467 1.000 25.84069 86 THR A O 1
ATOM 687 N N . VAL A 1 87 ? 11.99936 -16.87728 13.47719 1.000 32.16562 87 VAL A N 1
ATOM 688 C CA . VAL A 1 87 ? 11.64981 -18.16177 14.09897 1.000 24.93660 87 VAL A CA 1
ATOM 689 C C . VAL A 1 87 ? 10.22028 -18.57706 13.72686 1.000 30.03343 87 VAL A C 1
ATOM 690 O O . VAL A 1 87 ? 10.01208 -19.63202 13.11735 1.000 30.14409 87 VAL A O 1
ATOM 694 N N . GLY A 1 88 ? 9.22193 -17.76788 14.10218 1.000 30.83128 88 GLY A N 1
ATOM 695 C CA . GLY A 1 88 ? 7.82095 -18.09706 13.87681 1.000 29.53176 88 GLY A CA 1
ATOM 696 C C . GLY A 1 88 ? 7.23811 -17.29013 12.73467 1.000 31.14228 88 GLY A C 1
ATOM 697 O O . GLY A 1 88 ? 7.97630 -17.04471 11.78360 1.000 40.42441 88 GLY A O 1
ATOM 698 N N . CYS A 1 89 ? 5.96824 -16.85627 12.79895 1.000 25.89651 89 CYS A N 1
ATOM 699 C CA . CYS A 1 89 ? 5.34665 -16.03560 11.73407 1.000 24.07943 89 CYS A CA 1
ATOM 700 C C . CYS A 1 89 ? 6.30342 -15.21388 10.87677 1.000 29.92085 89 CYS A C 1
ATOM 701 O O . CYS A 1 89 ? 6.70315 -14.11751 11.25373 1.000 39.38777 89 CYS A O 1
ATOM 704 N N . LYS A 1 93 ? 6.67859 -6.11849 5.63612 1.000 21.49533 93 LYS A N 1
ATOM 705 C CA . LYS A 1 93 ? 7.54294 -5.10436 6.27719 1.000 32.31276 93 LYS A CA 1
ATOM 706 C C . LYS A 1 93 ? 7.05957 -3.66011 6.05657 1.000 34.64041 93 LYS A C 1
ATOM 707 O O . LYS A 1 93 ? 7.47618 -3.01528 5.09781 1.000 31.99477 93 LYS A O 1
ATOM 713 N N . PRO A 1 94 ? 6.26397 -3.13350 6.99252 1.000 32.38688 94 PRO A N 1
ATOM 714 C CA . PRO A 1 94 ? 5.29215 -2.09671 6.63128 1.000 25.50223 94 PRO A CA 1
ATOM 715 C C . PRO A 1 94 ? 5.97337 -0.85599 6.08824 1.000 40.05004 94 PRO A C 1
ATOM 716 O O . PRO A 1 94 ? 7.03119 -0.45244 6.57276 1.000 56.76837 94 PRO A O 1
ATOM 720 N N . ASP A 1 95 ? 5.36235 -0.26101 5.05523 1.000 32.85865 95 ASP A N 1
ATOM 721 C CA . ASP A 1 95 ? 5.83733 1.02427 4.55378 1.000 31.88295 95 ASP A CA 1
ATOM 722 C C . ASP A 1 95 ? 5.84995 2.07479 5.65775 1.000 27.39625 95 ASP A C 1
ATOM 723 O O . ASP A 1 95 ? 6.56155 3.07236 5.54003 1.000 27.99010 95 ASP A O 1
ATOM 728 N N . VAL A 1 96 ? 5.05825 1.86700 6.71559 1.000 38.70053 96 VAL A N 1
ATOM 729 C CA . VAL A 1 96 ? 5.10304 2.69308 7.92303 1.000 33.35433 96 VAL A CA 1
ATOM 730 C C . VAL A 1 96 ? 6.54331 2.93938 8.36399 1.000 32.69406 96 VAL A C 1
ATOM 731 O O . VAL A 1 96 ? 6.89714 4.05594 8.76232 1.000 27.45286 96 VAL A O 1
ATOM 735 N N . ILE A 1 97 ? 7.39208 1.89895 8.30864 1.000 33.75746 97 ILE A N 1
ATOM 736 C CA . ILE A 1 97 ? 8.84382 2.00565 8.47360 1.000 38.32139 97 ILE A CA 1
ATOM 737 C C . ILE A 1 97 ? 9.35652 2.63930 7.17050 1.000 60.33177 97 ILE A C 1
ATOM 738 O O . ILE A 1 97 ? 8.75304 3.60341 6.70192 1.000 82.01658 97 ILE A O 1
ATOM 743 N N . PHE A 1 98 ? 10.45409 2.14311 6.57637 1.000 56.24420 98 PHE A N 1
ATOM 744 C CA . PHE A 1 98 ? 11.10592 2.71380 5.38754 1.000 61.77513 98 PHE A CA 1
ATOM 745 C C . PHE A 1 98 ? 11.89266 3.98530 5.72274 1.000 59.45081 98 PHE A C 1
ATOM 746 O O . PHE A 1 98 ? 12.92359 4.26535 5.10131 1.000 78.29768 98 PHE A O 1
ATOM 754 N N . LYS A 1 99 ? 11.42750 4.74496 6.71500 1.000 45.36350 99 LYS A N 1
ATOM 755 C CA . LYS A 1 99 ? 12.11212 5.92438 7.22817 1.000 28.28226 99 LYS A CA 1
ATOM 756 C C . LYS A 1 99 ? 12.99254 5.60701 8.43214 1.000 27.87631 99 LYS A C 1
ATOM 757 O O . LYS A 1 99 ? 13.60989 6.51523 8.98836 1.000 25.66913 99 LYS A O 1
ATOM 763 N N . LEU A 1 100 ? 13.03561 4.34363 8.85433 1.000 42.75284 100 LEU A N 1
ATOM 764 C CA . LEU A 1 100 ? 13.80111 3.85291 10.00144 1.000 40.75897 100 LEU A CA 1
ATOM 765 C C . LEU A 1 100 ? 14.94566 3.00745 9.47145 1.000 40.65411 100 LEU A C 1
ATOM 766 O O . LEU A 1 100 ? 14.71393 1.84871 9.13022 1.000 44.92777 100 LEU A O 1
ATOM 771 N N . GLU A 1 101 ? 16.15549 3.58954 9.39920 1.000 42.58479 101 GLU A N 1
ATOM 772 C CA . GLU A 1 101 ? 17.44435 2.95183 9.09064 1.000 38.06848 101 GLU A CA 1
ATOM 773 C C . GLU A 1 101 ? 18.32775 3.88174 8.26796 1.000 38.01597 101 GLU A C 1
ATOM 774 O O . GLU A 1 101 ? 19.50615 3.59828 8.02561 1.000 40.56951 101 GLU A O 1
ATOM 780 N N . GLN A 1 102 ? 17.75484 4.98073 7.80676 1.000 28.52481 102 GLN A N 1
ATOM 781 C CA . GLN A 1 102 ? 18.42222 5.88428 6.88744 1.000 24.48185 102 GLN A CA 1
ATOM 782 C C . GLN A 1 102 ? 18.24474 7.28348 7.44043 1.000 22.40989 102 GLN A C 1
ATOM 783 O O . GLN A 1 102 ? 17.11508 7.75841 7.56696 1.000 22.39231 102 GLN A O 1
ATOM 789 N N . GLU A 1 103 ? 19.37139 7.92798 7.74203 1.000 26.83393 103 GLU A N 1
ATOM 790 C CA . GLU A 1 103 ? 19.51020 9.02339 8.68743 1.000 22.65304 103 GLU A CA 1
ATOM 791 C C . GLU A 1 103 ? 18.30650 9.94914 8.69048 1.000 31.92568 103 GLU A C 1
ATOM 792 O O . GLU A 1 103 ? 17.25920 9.56944 9.21756 1.000 30.18119 103 GLU A O 1
ATOM 798 N N . GLU A 1 104 ? 18.46515 11.16769 8.16528 1.000 36.74012 104 GLU A N 1
ATOM 799 C CA . GLU A 1 104 ? 17.35770 12.01923 7.73337 1.000 35.54553 104 GLU A CA 1
ATOM 800 C C . GLU A 1 104 ? 16.14251 11.94297 8.66353 1.000 33.35147 104 GLU A C 1
ATOM 801 O O . GLU A 1 104 ? 16.30978 11.77934 9.87321 1.000 26.70438 104 GLU A O 1
ATOM 807 N N . GLU A 1 105 ? 14.93156 12.11724 8.13778 1.000 32.41601 105 GLU A N 1
ATOM 808 C CA . GLU A 1 105 ? 13.71085 12.14269 8.94742 1.000 27.66041 105 GLU A CA 1
ATOM 809 C C . GLU A 1 105 ? 12.52390 11.87082 8.00715 1.000 26.19950 105 GLU A C 1
ATOM 810 O O . GLU A 1 105 ? 12.62884 12.06929 6.80267 1.000 41.13598 105 GLU A O 1
ATOM 816 N N . PRO A 1 106 ? 11.39782 11.38429 8.55981 1.000 30.08526 106 PRO A N 1
ATOM 817 C CA . PRO A 1 106 ? 10.30116 10.87059 7.69931 1.000 28.34095 106 PRO A CA 1
ATOM 818 C C . PRO A 1 106 ? 9.83815 11.71524 6.53233 1.000 32.74292 106 PRO A C 1
ATOM 819 O O . PRO A 1 106 ? 9.45545 11.11961 5.51567 1.000 22.33369 106 PRO A O 1
ATOM 823 N N . TRP A 1 107 ? 9.82508 13.05065 6.63046 1.000 31.62487 107 TRP A N 1
ATOM 824 C CA . TRP A 1 107 ? 9.25144 13.89544 5.58613 1.000 22.45741 107 TRP A CA 1
ATOM 825 C C . TRP A 1 107 ? 10.33356 14.43757 4.67406 1.000 33.35254 107 TRP A C 1
ATOM 826 O O . TRP A 1 107 ? 11.23871 15.14537 5.12437 1.000 33.78083 107 TRP A O 1
ATOM 837 N N . VAL A 1 108 ? 10.23395 14.08352 3.39800 1.000 31.29889 108 VAL A N 1
ATOM 838 C CA . VAL A 1 108 ? 10.91438 14.76432 2.30848 1.000 25.99823 108 VAL A CA 1
ATOM 839 C C . VAL A 1 108 ? 9.88739 15.66303 1.63924 1.000 32.23751 108 VAL A C 1
ATOM 840 O O . VAL A 1 108 ? 8.84716 15.19279 1.16800 1.000 35.26949 108 VAL A O 1
ATOM 844 N N . MET A 1 109 ? 10.15220 16.96119 1.61816 1.000 41.35048 109 MET A N 1
ATOM 845 C CA . MET A 1 109 ? 9.18788 17.91080 1.07042 1.000 45.32516 109 MET A CA 1
ATOM 846 C C . MET A 1 109 ? 9.32804 17.91631 -0.44774 1.000 53.01689 109 MET A C 1
ATOM 847 O O . MET A 1 109 ? 10.07310 18.71198 -1.02165 1.000 64.38918 109 MET A O 1
ATOM 852 N N . GLU A 1 110 ? 8.62637 16.98871 -1.10712 1.000 46.75742 110 GLU A N 1
ATOM 853 C CA . GLU A 1 110 ? 8.50946 16.99878 -2.56064 1.000 34.67958 110 GLU A CA 1
ATOM 854 C C . GLU A 1 110 ? 7.32162 17.80569 -3.04187 1.000 38.45739 110 GLU A C 1
ATOM 855 O O . GLU A 1 110 ? 7.20515 18.03556 -4.24881 1.000 43.32680 110 GLU A O 1
ATOM 861 N N . GLU A 1 111 ? 6.43174 18.21243 -2.13838 1.000 37.99109 111 GLU A N 1
ATOM 862 C CA . GLU A 1 111 ? 5.26533 18.98630 -2.5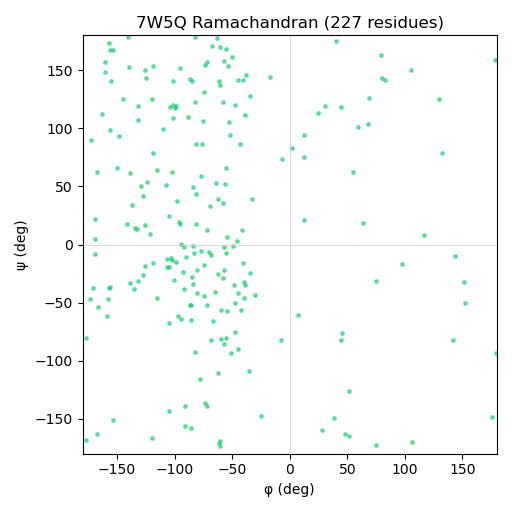3824 1.000 34.20650 111 GLU A CA 1
ATOM 863 C C . GLU A 1 111 ? 5.68896 20.30125 -3.18631 1.000 30.75834 111 GLU A C 1
ATOM 864 O O . GLU A 1 111 ? 6.61905 20.97650 -2.72984 1.000 32.25149 111 GLU A O 1
ATOM 870 N N . GLU A 1 112 ? 5.02217 20.64903 -4.27960 1.000 26.70706 112 GLU A N 1
ATOM 871 C CA . GLU A 1 112 ? 5.41752 21.82911 -5.03053 1.000 38.57414 112 GLU A CA 1
ATOM 872 C C . GLU A 1 112 ? 6.90698 21.84273 -5.36607 1.000 47.92838 112 GLU A C 1
ATOM 873 O O . GLU A 1 112 ? 7.59859 20.84101 -5.16274 1.000 23.11282 112 GLU A O 1
ATOM 879 N N . MET A 1 113 ? 7.41827 23.01411 -5.77561 1.000 57.36097 113 MET A N 1
ATOM 880 C CA . MET A 1 113 ? 8.31981 23.09227 -6.91776 1.000 55.05497 113 MET A CA 1
ATOM 881 C C . MET A 1 113 ? 9.73569 23.54679 -6.63432 1.000 62.47885 113 MET A C 1
ATOM 882 O O . MET A 1 113 ? 10.66389 22.98641 -7.21899 1.000 84.56593 113 MET A O 1
ATOM 887 N N . PHE A 1 114 ? 9.96697 24.59432 -5.86196 1.000 23.45585 114 PHE A N 1
ATOM 888 C CA . PHE A 1 114 ? 11.29286 25.19412 -5.98761 1.000 37.71731 114 PHE A CA 1
ATOM 889 C C . PHE A 1 114 ? 12.07794 25.14799 -4.68664 1.000 35.97557 114 PHE A C 1
ATOM 890 O O . PHE A 1 114 ? 11.50874 25.10653 -3.59051 1.000 47.36029 114 PHE A O 1
ATOM 898 N N . GLY A 1 115 ? 13.40188 25.15161 -4.83706 1.000 33.62299 115 GLY A N 1
ATOM 899 C CA . GLY A 1 115 ? 14.34797 25.12519 -3.73309 1.000 33.42473 115 GLY A CA 1
ATOM 900 C C . GLY A 1 115 ? 15.78051 25.40493 -4.17091 1.000 39.11930 115 GLY A C 1
ATOM 901 O O . GLY A 1 115 ? 16.67592 25.52495 -3.32671 1.000 49.36800 115 GLY A O 1
ATOM 902 N N . ARG A 1 116 ? 16.00462 25.45591 -5.49492 1.000 32.70062 116 ARG A N 1
ATOM 903 C CA . ARG A 1 116 ? 17.21684 25.96213 -6.14137 1.000 34.36654 116 ARG A CA 1
ATOM 904 C C . ARG A 1 116 ? 18.36281 24.95172 -6.21966 1.000 34.35659 116 ARG A C 1
ATOM 905 O O . ARG A 1 116 ? 18.60117 24.19817 -5.27026 1.000 35.93678 116 ARG A O 1
ATOM 913 N N . HIS A 1 117 ? 19.10108 24.95535 -7.33684 1.000 37.18368 117 HIS A N 1
ATOM 914 C CA . HIS A 1 117 ? 20.35304 24.21439 -7.47140 1.000 44.81227 117 HIS A CA 1
ATOM 915 C C . HIS A 1 117 ? 21.54952 25.14617 -7.32032 1.000 49.95017 117 HIS A C 1
ATOM 916 O O . HIS A 1 117 ? 21.52829 26.27422 -7.81848 1.000 52.58237 117 HIS A O 1
ATOM 923 N N . CYS A 1 118 ? 22.59619 24.66767 -6.64075 1.000 64.92770 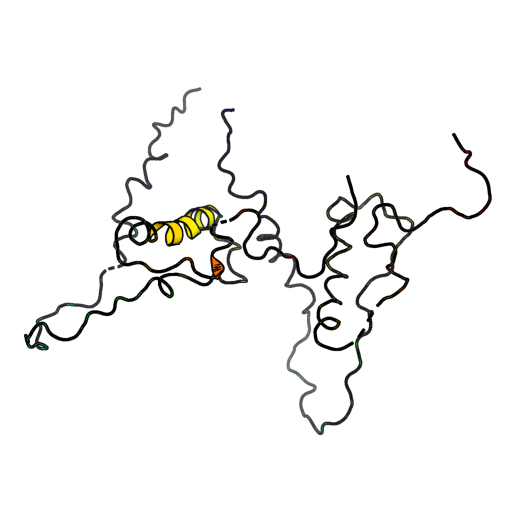118 CYS A N 1
ATOM 924 C CA . CYS A 1 118 ? 23.86440 25.40052 -6.56419 1.000 57.73673 118 CYS A CA 1
ATOM 925 C C . CYS A 1 118 ? 25.09420 24.47488 -6.38057 1.000 49.77987 118 CYS A C 1
ATOM 926 O O . CYS A 1 118 ? 25.09809 23.52750 -5.57901 1.000 37.83140 118 CYS A O 1
ATOM 929 N N . MET B 1 1 ? 42.93155 23.59443 55.09613 1.000 52.62020 1 MET B N 1
ATOM 930 C CA . MET B 1 1 ? 43.37089 24.00287 56.42430 1.000 41.89026 1 MET B CA 1
ATOM 931 C C . MET B 1 1 ? 43.10986 22.90238 57.43855 1.000 40.49490 1 MET B C 1
ATOM 932 O O . MET B 1 1 ? 41.98971 22.37598 57.53003 1.000 30.00097 1 MET B O 1
ATOM 937 N N . THR B 1 2 ? 44.15764 22.56474 58.19795 1.000 43.48163 2 THR B N 1
ATOM 938 C CA . THR B 1 2 ? 44.07628 21.59381 59.28008 1.000 44.19448 2 THR B CA 1
ATOM 939 C C . THR B 1 2 ? 43.35891 20.35759 58.76436 1.000 52.52322 2 THR B C 1
ATOM 940 O O . THR B 1 2 ? 43.25361 20.18666 57.54577 1.000 69.35723 2 THR B O 1
ATOM 944 N N . SER B 1 3 ? 42.86061 19.48754 59.64217 1.000 42.14296 3 SER B N 1
ATOM 945 C CA . SER B 1 3 ? 42.17126 18.28997 59.17024 1.000 33.64265 3 SER B CA 1
ATOM 946 C C . SER B 1 3 ? 43.09069 17.52207 58.22070 1.000 34.78890 3 SER B C 1
ATOM 947 O O . SER B 1 3 ? 42.84471 17.40300 57.01841 1.000 37.36301 3 SER B O 1
ATOM 950 N N . GLN B 1 4 ? 44.20715 17.07640 58.77775 1.000 41.97417 4 GLN B N 1
ATOM 951 C CA . GLN B 1 4 ? 45.29181 16.47695 58.00313 1.000 46.83761 4 GLN B CA 1
ATOM 952 C C . GLN B 1 4 ? 45.26049 14.95207 58.14533 1.000 39.03881 4 GLN B C 1
ATOM 953 O O . GLN B 1 4 ? 46.18920 14.32441 58.65699 1.000 34.89990 4 GLN B O 1
ATOM 959 N N . SER B 1 5 ? 44.15487 14.36628 57.67145 1.000 30.59264 5 SER B N 1
ATOM 960 C CA . SER B 1 5 ? 43.79304 12.97811 57.96039 1.000 40.95501 5 SER B CA 1
ATOM 961 C C . SER B 1 5 ? 44.99742 12.05641 57.97031 1.000 49.78412 5 SER B C 1
ATOM 962 O O . SER B 1 5 ? 45.59799 11.81777 56.91927 1.000 58.41679 5 SER B O 1
ATOM 965 N N . SER B 1 6 ? 45.36831 11.54104 59.14600 1.000 50.28519 6 SER B N 1
ATOM 966 C CA . SER B 1 6 ? 46.54841 10.69041 59.26060 1.000 47.05066 6 SER B CA 1
ATOM 967 C C . SER B 1 6 ? 46.34823 9.41033 58.46534 1.000 52.31747 6 SER B C 1
ATOM 968 O O . SER B 1 6 ? 46.58406 8.31257 58.98033 1.000 62.23526 6 SER B O 1
ATOM 971 N N . VAL B 1 7 ? 45.98704 9.57933 57.18935 1.000 46.14501 7 VAL B N 1
ATOM 972 C CA . VAL B 1 7 ? 45.39916 8.58655 56.29216 1.000 51.17884 7 VAL B CA 1
ATOM 973 C C . VAL B 1 7 ? 45.38719 7.20710 56.94775 1.000 50.28235 7 VAL B C 1
ATOM 974 O O . VAL B 1 7 ? 46.18744 6.31916 56.62364 1.000 46.53432 7 VAL B O 1
ATOM 978 N N . ILE B 1 8 ? 44.47012 7.05564 57.90719 1.000 50.94104 8 ILE B N 1
ATOM 979 C CA . ILE B 1 8 ? 44.40621 5.89955 58.79167 1.000 50.46319 8 ILE B CA 1
ATOM 980 C C . ILE B 1 8 ? 44.15329 4.60766 58.02036 1.000 54.02444 8 ILE B C 1
ATOM 981 O O . ILE B 1 8 ? 44.52162 3.51548 58.48339 1.000 49.07049 8 ILE B O 1
ATOM 986 N N . SER B 1 9 ? 43.53328 4.69870 56.84044 1.000 45.51211 9 SER B N 1
ATOM 987 C CA . SER B 1 9 ? 43.17079 3.48603 56.12220 1.000 43.45275 9 SER B CA 1
ATOM 988 C C . SER B 1 9 ? 42.74076 3.72208 54.67580 1.000 55.93595 9 SER B C 1
ATOM 989 O O . SER B 1 9 ? 41.60626 3.40335 54.30430 1.000 63.89052 9 SER B O 1
ATOM 992 N N . ASN B 1 10 ? 43.64130 4.24302 53.83871 1.000 59.58524 10 ASN B N 1
ATOM 993 C CA . ASN B 1 10 ? 43.34262 4.38085 52.41602 1.000 52.09474 10 ASN B CA 1
ATOM 994 C C . ASN B 1 10 ? 43.49964 3.03549 51.72544 1.000 55.39204 10 ASN B C 1
ATOM 995 O O . ASN B 1 10 ? 42.76196 2.08576 52.00854 1.000 58.90814 10 ASN B O 1
ATOM 1000 N N . SER B 1 11 ? 44.46163 2.95303 50.81489 1.000 51.94250 11 SER B N 1
ATOM 1001 C CA . SER B 1 11 ? 45.03261 1.69022 50.38750 1.000 57.29457 11 SER B CA 1
ATOM 1002 C C . SER B 1 11 ? 45.19778 0.75149 51.57207 1.000 58.73584 11 SER B C 1
ATOM 1003 O O . SER B 1 11 ? 45.08352 -0.46666 51.42746 1.000 63.27001 11 SER B O 1
ATOM 1006 N N . CYS B 1 12 ? 45.46733 1.31523 52.74791 1.000 60.31301 12 CYS B N 1
ATOM 1007 C CA . CYS B 1 12 ? 45.66097 0.53583 53.96484 1.000 49.37765 12 CYS B CA 1
ATOM 1008 C C . CYS B 1 12 ? 44.28671 0.08976 54.45789 1.000 51.01325 12 CYS B C 1
ATOM 1009 O O . CYS B 1 12 ? 43.64116 0.75804 55.25335 1.000 67.96235 12 CYS B O 1
ATOM 1012 N N . VAL B 1 13 ? 43.80086 -1.03114 53.94923 1.000 43.94394 13 VAL B N 1
ATOM 1013 C CA . VAL B 1 13 ? 42.90608 -1.91944 54.69950 1.000 46.24982 13 VAL B CA 1
ATOM 1014 C C . VAL B 1 13 ? 42.81832 -3.24501 53.97036 1.000 43.38358 13 VAL B C 1
ATOM 1015 O O . VAL B 1 13 ? 43.09742 -4.29459 54.54778 1.000 42.63025 13 VAL B O 1
ATOM 1019 N N . THR B 1 14 ? 42.47839 -3.20751 52.68255 1.000 45.41184 14 THR B N 1
ATOM 1020 C CA . THR B 1 14 ? 42.48485 -4.39300 51.83785 1.000 43.91879 14 THR B CA 1
ATOM 1021 C C . THR B 1 14 ? 43.87242 -5.01203 51.90551 1.000 55.50920 14 THR B C 1
ATOM 1022 O O . THR B 1 14 ? 44.12224 -6.12923 51.44534 1.000 70.57994 14 THR B O 1
ATOM 1026 N N . MET B 1 15 ? 44.76402 -4.28588 52.55027 1.000 46.33379 15 MET B N 1
ATOM 1027 C CA . MET B 1 15 ? 46.01411 -4.83407 53.01683 1.000 58.68214 15 MET B CA 1
ATOM 1028 C C . MET B 1 15 ? 45.90053 -5.52158 54.38825 1.000 80.11769 15 MET B C 1
ATOM 1029 O O . MET B 1 15 ? 46.66894 -6.45633 54.66599 1.000 96.47869 15 MET B O 1
ATOM 1034 N N . GLU B 1 16 ? 44.96018 -5.10411 55.25076 1.000 62.78464 16 GLU B N 1
ATOM 1035 C CA . GLU B 1 16 ? 44.90282 -5.58299 56.63874 1.000 61.88391 16 GLU B CA 1
ATOM 1036 C C . GLU B 1 16 ? 44.02774 -6.80351 56.84111 1.000 59.99555 16 GLU B C 1
ATOM 1037 O O . GLU B 1 16 ? 44.36189 -7.65494 57.66773 1.000 66.30796 16 GLU B O 1
ATOM 1043 N N . ARG B 1 17 ? 42.89524 -6.87631 56.14455 1.000 59.66760 17 ARG B N 1
ATOM 1044 C CA . ARG B 1 17 ? 41.78731 -7.74505 56.52386 1.000 57.98071 17 ARG B CA 1
ATOM 1045 C C . ARG B 1 17 ? 42.22826 -9.16533 56.86369 1.000 62.82926 17 ARG B C 1
ATOM 1046 O O . ARG B 1 17 ? 42.29525 -9.52011 58.04708 1.000 59.93884 17 ARG B O 1
ATOM 1054 N N . LEU B 1 18 ? 42.55296 -9.96673 55.84230 1.000 65.96938 18 LEU B N 1
ATOM 1055 C CA . LEU B 1 18 ? 42.89170 -11.37722 56.01113 1.000 53.00230 18 LEU B CA 1
ATOM 1056 C C . LEU B 1 18 ? 41.91002 -12.05147 56.95459 1.000 40.43787 18 LEU B C 1
ATOM 1057 O O . LEU B 1 18 ? 40.93958 -12.68410 56.53148 1.000 40.30840 18 LEU B O 1
ATOM 1062 N N . SER B 1 19 ? 42.16428 -11.88336 58.24675 1.000 38.33905 19 SER B N 1
ATOM 1063 C CA . SER B 1 19 ? 41.29863 -12.31916 59.33132 1.000 44.34506 19 SER B CA 1
ATOM 1064 C C . SER B 1 19 ? 39.88938 -11.73818 59.19210 1.000 45.72985 19 SER B C 1
ATOM 1065 O O . SER B 1 19 ? 39.36523 -11.14334 60.14310 1.000 45.90898 19 SER B O 1
ATOM 1068 N N . HIS B 1 20 ? 39.26080 -11.90473 58.02565 1.000 43.87312 20 HIS B N 1
ATOM 1069 C CA . HIS B 1 20 ? 38.05370 -11.14415 57.71946 1.000 43.21756 20 HIS B CA 1
ATOM 1070 C C . HIS B 1 20 ? 37.31366 -11.63761 56.47230 1.000 35.46707 20 HIS B C 1
ATOM 1071 O O . HIS B 1 20 ? 36.33208 -11.02111 56.05603 1.000 37.21039 20 HIS B O 1
ATOM 1078 N N . MET B 1 21 ? 37.76907 -12.73164 55.86376 1.000 41.53450 21 MET B N 1
ATOM 1079 C CA . MET B 1 21 ? 37.07784 -13.32005 54.71861 1.000 46.45333 21 MET B CA 1
ATOM 1080 C C . MET B 1 21 ? 37.72301 -14.64330 54.32372 1.000 55.30817 21 MET B C 1
ATOM 1081 O O . MET B 1 21 ? 37.02668 -15.64212 54.10716 1.000 64.52915 21 MET B O 1
ATOM 1086 N N . MET B 1 22 ? 39.05559 -14.67056 54.23391 1.000 55.08129 22 MET B N 1
ATOM 1087 C CA . MET B 1 22 ? 39.77442 -15.87018 53.82393 1.000 48.09862 22 MET B CA 1
ATOM 1088 C C . MET B 1 22 ? 39.75528 -16.93392 54.88313 1.000 55.47360 22 MET B C 1
ATOM 1089 O O . MET B 1 22 ? 40.52000 -17.89836 54.80075 1.000 67.76545 22 MET B O 1
ATOM 1094 N N . GLU B 1 23 ? 38.90839 -16.75491 55.88971 1.000 57.38002 23 GLU B N 1
ATOM 1095 C CA . GLU B 1 23 ? 38.72310 -17.71382 56.96638 1.000 51.74841 23 GLU B CA 1
ATOM 1096 C C . GLU B 1 23 ? 37.48307 -18.57313 56.77377 1.000 54.49902 23 GLU B C 1
ATOM 1097 O O . GLU B 1 23 ? 37.4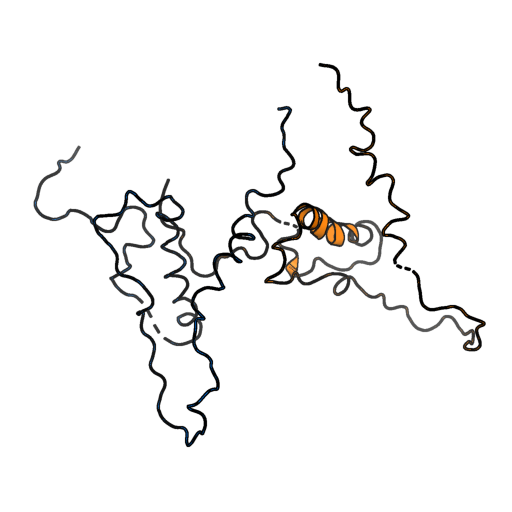6681 -19.72882 57.21634 1.000 54.72603 23 GLU B O 1
ATOM 1103 N N . ARG B 1 24 ? 36.45549 -18.02479 56.12293 1.000 56.45411 24 ARG B N 1
ATOM 1104 C CA . ARG B 1 24 ? 35.14359 -18.66175 55.97464 1.000 61.84056 24 ARG B CA 1
ATOM 1105 C C . ARG B 1 24 ? 35.23146 -20.04997 55.34986 1.000 61.93388 24 ARG B C 1
ATOM 1106 O O . ARG B 1 24 ? 35.41218 -21.04189 56.05293 1.000 58.12050 24 ARG B O 1
ATOM 1114 N N . ALA B 1 26 ? 36.59680 -23.08938 56.38914 1.000 61.31535 26 ALA B N 1
ATOM 1115 C CA . ALA B 1 26 ? 37.42409 -24.19340 56.86174 1.000 51.64428 26 ALA B CA 1
ATOM 1116 C C . ALA B 1 26 ? 36.68860 -24.97217 57.93716 1.000 44.77275 26 ALA B C 1
ATOM 1117 O O . ALA B 1 26 ? 36.98501 -24.81696 59.11385 1.000 43.47131 26 ALA B O 1
ATOM 1119 N N . TRP B 1 27 ? 35.74845 -25.83146 57.53919 1.000 51.11528 27 TRP B N 1
ATOM 1120 C CA . TRP B 1 27 ? 34.82561 -26.45272 58.48462 1.000 54.26503 27 TRP B CA 1
ATOM 1121 C C . TRP B 1 27 ? 34.57398 -27.92503 58.14007 1.000 53.19909 27 TRP B C 1
ATOM 1122 O O . TRP B 1 27 ? 35.05494 -28.44651 57.12520 1.000 48.64811 27 TRP B O 1
ATOM 1133 N N . CYS B 1 28 ? 33.75012 -28.57194 58.98754 1.000 60.75455 28 CYS B N 1
ATOM 1134 C CA . CYS B 1 28 ? 33.44051 -30.01132 59.01234 1.000 57.17708 28 CYS B CA 1
ATOM 1135 C C . CYS B 1 28 ? 34.69363 -30.78118 59.45596 1.000 46.69936 28 CYS B C 1
ATOM 1136 O O . CYS B 1 28 ? 35.77110 -30.64461 58.86064 1.000 29.59933 28 CYS B O 1
ATOM 1139 N N . SER B 1 29 ? 34.55757 -31.60970 60.49643 1.000 44.35450 29 SER B N 1
ATOM 1140 C CA . SER B 1 29 ? 35.64170 -31.88939 61.42698 1.000 49.69235 29 SER B CA 1
ATOM 1141 C C . SER B 1 29 ? 36.62037 -32.95181 60.92345 1.000 49.17644 29 SER B C 1
ATOM 1142 O O . SER B 1 29 ? 36.46985 -33.54163 59.84533 1.000 50.84922 29 SER B O 1
ATOM 1145 N N . GLN B 1 30 ? 37.64048 -33.20004 61.75019 1.000 38.08821 30 GLN B N 1
ATOM 1146 C CA . GLN B 1 30 ? 38.61559 -34.28779 61.61969 1.000 39.75872 30 GLN B CA 1
ATOM 1147 C C . GLN B 1 30 ? 38.70070 -35.04413 62.94631 1.000 40.04228 30 GLN B C 1
ATOM 1148 O O . GLN B 1 30 ? 39.77333 -35.26322 63.51625 1.000 40.00992 30 GLN B O 1
ATOM 1154 N N . GLU B 1 31 ? 37.53309 -35.41869 63.46819 1.000 38.53735 31 GLU B N 1
ATOM 1155 C CA . GLU B 1 31 ? 37.35689 -35.80605 64.86953 1.000 40.99929 31 GLU B CA 1
ATOM 1156 C C . GLU B 1 31 ? 37.61613 -37.29553 65.01691 1.000 41.07624 31 GLU B C 1
ATOM 1157 O O . GLU B 1 31 ? 36.77820 -38.09882 64.60864 1.000 27.50467 31 GLU B O 1
ATOM 1163 N N . SER B 1 32 ? 38.73627 -37.65185 65.66206 1.000 38.53344 32 SER B N 1
ATOM 1164 C CA . SER B 1 32 ? 39.29131 -39.00251 65.68104 1.000 27.81267 32 SER B CA 1
ATOM 1165 C C . SER B 1 32 ? 38.85568 -39.82740 64.47988 1.000 27.68466 32 SER B C 1
ATOM 1166 O O . SER B 1 32 ? 37.68291 -40.17952 64.33401 1.000 27.64288 32 SER B O 1
ATOM 1169 N N . ALA B 1 33 ? 39.79728 -40.16726 63.61893 1.000 31.52462 33 ALA B N 1
ATOM 1170 C CA . ALA B 1 33 ? 39.43528 -40.95614 62.45941 1.000 32.65561 33 ALA B CA 1
ATOM 1171 C C . ALA B 1 33 ? 39.11635 -42.39475 62.86390 1.000 33.98851 33 ALA B C 1
ATOM 1172 O O . ALA B 1 33 ? 39.53340 -42.88504 63.91599 1.000 28.29806 33 ALA B O 1
ATOM 1174 N N . LEU B 1 34 ? 38.33905 -43.05986 62.01779 1.000 42.62257 34 LEU B N 1
ATOM 1175 C CA . LEU B 1 34 ? 38.13084 -44.49692 62.09896 1.000 33.19031 34 LEU B CA 1
ATOM 1176 C C . LEU B 1 34 ? 38.16369 -45.05838 60.67993 1.000 31.17581 34 LEU B C 1
ATOM 1177 O O . LEU B 1 34 ? 38.63294 -46.17899 60.45807 1.000 41.51527 34 LEU B O 1
ATOM 1182 N N . SER B 1 35 ? 37.68915 -44.25907 59.72435 1.000 27.26409 35 SER B N 1
ATOM 1183 C CA . SER B 1 35 ? 37.71583 -44.60275 58.30762 1.000 30.01070 35 SER B CA 1
ATOM 1184 C C . SER B 1 35 ? 39.11886 -44.47043 57.74060 1.000 48.57633 35 SER B C 1
ATOM 1185 O O . SER B 1 35 ? 39.76160 -43.42855 57.89936 1.000 62.95474 35 SER B O 1
ATOM 1188 N N . GLU B 1 36 ? 39.57743 -45.50240 57.02916 1.000 49.14826 36 GLU B N 1
ATOM 1189 C CA . GLU B 1 36 ? 40.94663 -45.48402 56.52901 1.000 43.36544 36 GLU B CA 1
ATOM 1190 C C . GLU B 1 36 ? 41.24436 -46.56118 55.49097 1.000 45.84362 36 GLU B C 1
ATOM 1191 O O . GLU B 1 36 ? 40.33317 -47.12483 54.87884 1.000 43.92375 36 GLU B O 1
ATOM 1197 N N . GLU B 1 37 ? 42.54909 -46.77835 55.29037 1.000 41.13214 37 GLU B N 1
ATOM 1198 C CA . GLU B 1 37 ? 43.26380 -47.82471 54.56454 1.000 32.40254 37 GLU B CA 1
ATOM 1199 C C . GLU B 1 37 ? 44.26455 -47.15300 53.63249 1.000 33.56130 37 GLU B C 1
ATOM 1200 O O . GLU B 1 37 ? 43.90551 -46.26201 52.85478 1.000 33.63942 37 GLU B O 1
ATOM 1206 N N . GLU B 1 38 ? 45.53029 -47.52950 53.74874 1.000 27.00449 38 GLU B N 1
ATOM 1207 C CA . GLU B 1 38 ? 46.53635 -47.08929 52.80499 1.000 26.90383 38 GLU B CA 1
ATOM 1208 C C . GLU B 1 38 ? 46.68688 -48.15591 51.74449 1.000 28.70274 38 GLU B C 1
ATOM 1209 O O . GLU B 1 38 ? 46.41680 -49.33400 51.99044 1.000 38.09583 38 GLU B O 1
ATOM 1215 N N . GLU B 1 39 ? 47.07615 -47.73186 50.54429 1.000 29.65318 39 GLU B N 1
ATOM 1216 C CA . GLU B 1 39 ? 47.12243 -48.63894 49.40587 1.000 33.42947 39 GLU B CA 1
ATOM 1217 C C . GLU B 1 39 ? 48.15737 -48.16341 48.39738 1.000 34.92670 39 GLU B C 1
ATOM 1218 O O . GLU B 1 39 ? 48.65363 -47.03298 48.45782 1.000 26.45618 39 GLU B O 1
ATOM 1224 N N . ASP B 1 40 ? 48.45023 -49.06523 47.45589 1.000 35.74555 40 ASP B N 1
ATOM 1225 C CA . ASP B 1 40 ? 49.20239 -48.76482 46.24528 1.000 33.48427 40 ASP B CA 1
ATOM 1226 C C . ASP B 1 40 ? 48.73384 -47.47179 45.57803 1.000 43.23509 40 ASP B C 1
ATOM 1227 O O . ASP B 1 40 ? 47.53367 -47.18389 45.50498 1.000 42.84081 40 ASP B O 1
ATOM 1232 N N . THR B 1 41 ? 49.70106 -46.71587 45.05068 1.000 50.80230 41 THR B N 1
ATOM 1233 C CA . THR B 1 41 ? 49.48808 -45.37979 44.49592 1.000 51.18412 41 THR B CA 1
ATOM 1234 C C . THR B 1 41 ? 49.00472 -45.46815 43.04811 1.000 49.94214 41 THR B C 1
ATOM 1235 O O . THR B 1 41 ? 49.55259 -44.80698 42.15813 1.000 34.95580 41 THR B O 1
ATOM 1239 N N . THR B 1 42 ? 47.97883 -46.28504 42.79093 1.000 59.22617 42 THR B N 1
ATOM 1240 C CA . THR B 1 42 ? 47.67001 -46.66205 41.41192 1.000 55.45327 42 THR B CA 1
ATOM 1241 C C . THR B 1 42 ? 46.83484 -45.62506 40.66105 1.000 57.28820 42 THR B C 1
ATOM 1242 O O . THR B 1 42 ? 47.39909 -44.70592 40.05982 1.000 50.82541 42 THR B O 1
ATOM 1246 N N . ARG B 1 43 ? 45.49787 -45.77028 40.67920 1.000 60.74453 43 ARG B N 1
ATOM 1247 C CA . ARG B 1 43 ? 44.55760 -45.07919 39.79073 1.000 56.17960 43 ARG B CA 1
ATOM 1248 C C . ARG B 1 43 ? 44.93101 -43.63272 39.48174 1.000 61.89197 43 ARG B C 1
ATOM 1249 O O . ARG B 1 43 ? 45.49057 -42.92587 40.33032 1.000 67.18616 43 ARG B O 1
ATOM 1257 N N . PRO B 1 44 ? 44.62778 -43.16787 38.27145 1.000 51.19587 44 PRO B N 1
ATOM 1258 C CA . PRO B 1 44 ? 44.98460 -41.80402 37.87320 1.000 45.45269 44 PRO B CA 1
ATOM 1259 C C . PRO B 1 44 ? 44.35419 -40.71989 38.74151 1.000 47.50017 44 PRO B C 1
ATOM 1260 O O . PRO B 1 44 ? 43.47609 -40.93306 39.58439 1.000 46.90646 44 PRO B O 1
ATOM 1264 N N . LEU B 1 45 ? 44.84811 -39.50987 38.50527 1.000 42.61889 45 LEU B N 1
ATOM 1265 C CA . LEU B 1 45 ? 44.33024 -38.31061 39.13412 1.000 52.40458 45 LEU B CA 1
ATOM 1266 C C . LEU B 1 45 ? 42.93116 -37.99792 38.62741 1.000 51.58063 45 LEU B C 1
ATOM 1267 O O . LEU B 1 45 ? 41.93901 -38.40596 39.24218 1.000 56.43141 45 LEU B O 1
ATOM 1272 N N . GLU B 1 46 ? 42.87500 -37.35835 37.45739 1.000 44.04206 46 GLU B N 1
ATOM 1273 C CA . GLU B 1 46 ? 41.78388 -36.53275 36.94808 1.000 41.87738 46 GLU B CA 1
ATOM 1274 C C . GLU B 1 46 ? 41.66540 -35.27107 37.77715 1.000 41.45845 46 GLU B C 1
ATOM 1275 O O . GLU B 1 46 ? 41.16274 -35.30482 38.90355 1.000 40.44075 46 GLU B O 1
ATOM 1281 N N . THR B 1 47 ? 42.13488 -34.15818 37.22033 1.000 50.99376 47 THR B N 1
ATOM 1282 C CA . THR B 1 47 ? 41.91094 -32.85045 37.81347 1.000 52.59930 47 THR B CA 1
ATOM 1283 C C . THR B 1 47 ? 40.41075 -32.56505 37.88593 1.000 63.85340 47 THR B C 1
ATOM 1284 O O . THR B 1 47 ? 39.56448 -33.41157 37.58774 1.000 74.03568 47 THR B O 1
ATOM 1288 N N . VAL B 1 48 ? 40.07094 -31.34640 38.28594 1.000 56.30815 48 VAL B N 1
ATOM 1289 C CA . VAL B 1 48 ? 38.67895 -30.92360 38.26825 1.000 55.90086 48 VAL B CA 1
ATOM 1290 C C . VAL B 1 48 ? 38.37099 -30.01760 37.08731 1.000 52.13962 48 VAL B C 1
ATOM 1291 O O . VAL B 1 48 ? 37.18377 -29.80366 36.78663 1.000 64.21403 48 VAL B O 1
ATOM 1295 N N . THR B 1 49 ? 39.39904 -29.50568 36.39883 1.000 44.64835 49 THR B N 1
ATOM 1296 C CA . THR B 1 49 ? 39.36675 -28.60999 35.23916 1.000 46.39961 49 THR B CA 1
ATOM 1297 C C . THR B 1 49 ? 39.01526 -27.18205 35.63092 1.000 34.68924 49 THR B C 1
ATOM 1298 O O . THR B 1 49 ? 38.96502 -26.85516 36.82061 1.000 31.10778 49 THR B O 1
ATOM 1302 N N . PHE B 1 50 ? 38.80221 -26.32648 34.61870 1.000 29.13581 50 PHE B N 1
ATOM 1303 C CA . PHE B 1 50 ? 38.47033 -24.91706 34.79806 1.000 23.81044 50 PHE B CA 1
ATOM 1304 C C . PHE B 1 50 ? 37.19400 -24.56811 34.05959 1.000 23.69371 50 PHE B C 1
ATOM 1305 O O . PHE B 1 50 ? 36.94538 -23.40390 33.77945 1.000 23.64129 50 PHE B O 1
ATOM 1313 N N . LYS B 1 51 ? 36.40955 -25.56581 33.68443 1.000 23.65077 51 LYS B N 1
ATOM 1314 C CA . LYS B 1 51 ? 35.07115 -25.30382 33.17186 1.000 23.55050 51 LYS B CA 1
ATOM 1315 C C . LYS B 1 51 ? 34.15196 -24.85245 34.29809 1.000 27.89514 51 LYS B C 1
ATOM 1316 O O . LYS B 1 51 ? 33.49707 -23.80560 34.20763 1.000 24.27369 51 LYS B O 1
ATOM 1322 N N . ASP B 1 52 ? 34.11659 -25.63184 35.38251 1.000 31.80961 52 ASP B N 1
ATOM 1323 C CA . ASP B 1 52 ? 33.17471 -25.43034 36.47177 1.000 27.46616 52 ASP B CA 1
ATOM 1324 C C . ASP B 1 52 ? 33.68145 -24.39191 37.46574 1.000 27.88552 52 ASP B C 1
ATOM 1325 O O . ASP B 1 52 ? 32.88863 -23.62757 38.03154 1.000 29.72349 52 ASP B O 1
ATOM 1330 N N . VAL B 1 53 ? 34.99707 -24.33640 37.67291 1.000 23.87158 53 VAL B N 1
ATOM 1331 C CA . VAL B 1 53 ? 35.66570 -23.32026 38.48403 1.000 23.93842 53 VAL B CA 1
ATOM 1332 C C . VAL B 1 53 ? 35.38012 -21.91526 37.95391 1.000 34.31199 53 VAL B C 1
ATOM 1333 O O . VAL B 1 53 ? 36.24864 -21.03609 38.00057 1.000 36.31674 53 VAL B O 1
ATOM 1337 N N . ALA B 1 54 ? 34.16454 -21.69275 37.45082 1.000 38.51219 54 ALA B N 1
ATOM 1338 C CA . ALA B 1 54 ? 33.70871 -20.39207 36.97451 1.000 38.86180 54 ALA B CA 1
ATOM 1339 C C . ALA B 1 54 ? 32.18129 -20.37491 37.03059 1.000 38.49391 54 ALA B C 1
ATOM 1340 O O . ALA B 1 54 ? 31.54194 -21.39244 37.31768 1.000 42.92093 54 ALA B O 1
ATOM 1342 N N . VAL B 1 55 ? 31.59899 -19.20234 36.76367 1.000 26.62702 55 VAL B N 1
ATOM 1343 C CA . VAL B 1 55 ? 30.17447 -18.94728 37.01083 1.000 36.13165 55 VAL B CA 1
ATOM 1344 C C . VAL B 1 55 ? 29.55595 -18.29982 35.77658 1.000 38.94319 55 VAL B C 1
ATOM 1345 O O . VAL B 1 55 ? 29.79729 -17.11443 35.50810 1.000 39.95633 55 VAL B O 1
ATOM 1349 N N . ASP B 1 56 ? 28.74412 -19.06093 35.03892 1.000 30.21427 56 ASP B N 1
ATOM 1350 C CA . ASP B 1 56 ? 27.99751 -18.47295 33.93869 1.000 27.49773 56 ASP B CA 1
ATOM 1351 C C . ASP B 1 56 ? 27.25552 -17.25323 34.45614 1.000 33.64516 56 ASP B C 1
ATOM 1352 O O . ASP B 1 56 ? 26.15881 -17.39737 34.99991 1.000 38.68716 56 ASP B O 1
ATOM 1357 N N . LEU B 1 57 ? 27.85261 -16.06992 34.31411 1.000 27.54214 57 LEU B N 1
ATOM 1358 C CA . LEU B 1 57 ? 27.25446 -14.82480 34.77931 1.000 39.61281 57 LEU B CA 1
ATOM 1359 C C . LEU B 1 57 ? 25.73830 -14.83056 34.64478 1.000 44.51806 57 LEU B C 1
ATOM 1360 O O . LEU B 1 57 ? 25.19846 -15.14414 33.57859 1.000 39.93509 57 LEU B O 1
ATOM 1365 N N . THR B 1 58 ? 25.06379 -14.51678 35.75670 1.000 49.79767 58 THR B N 1
ATOM 1366 C CA . THR B 1 58 ? 23.62168 -14.65609 35.86831 1.000 46.09511 58 THR B CA 1
ATOM 1367 C C . THR B 1 58 ? 22.93484 -13.40809 35.36367 1.000 51.49359 58 THR B C 1
ATOM 1368 O O . THR B 1 58 ? 23.39913 -12.29030 35.58286 1.000 60.78053 58 THR B O 1
ATOM 1372 N N . GLN B 1 59 ? 21.80218 -13.60919 34.69865 1.000 50.03230 59 GLN B N 1
ATOM 1373 C CA . GLN B 1 59 ? 21.25495 -12.55454 33.86332 1.000 40.91212 59 GLN B CA 1
ATOM 1374 C C . GLN B 1 59 ? 20.78895 -11.36128 34.69848 1.000 33.95798 59 GLN B C 1
ATOM 1375 O O . GLN B 1 59 ? 21.35963 -10.26748 34.61066 1.000 22.95443 59 GLN B O 1
ATOM 1381 N N . GLU B 1 60 ? 19.76204 -11.54704 35.52955 1.000 41.77664 60 GLU B N 1
ATOM 1382 C CA . GLU B 1 60 ? 19.14258 -10.38191 36.16047 1.000 49.11794 60 GLU B CA 1
ATOM 1383 C C . GLU B 1 60 ? 20.10883 -9.66290 37.10506 1.000 47.20689 60 GLU B C 1
ATOM 1384 O O . GLU B 1 60 ? 20.16789 -8.42619 37.10830 1.000 46.13928 60 GLU B O 1
ATOM 1390 N N . GLU B 1 61 ? 20.89437 -10.41573 37.88272 1.000 35.18769 61 GLU B N 1
ATOM 1391 C CA . GLU B 1 61 ? 21.72760 -9.87989 38.95490 1.000 24.60983 61 GLU B CA 1
ATOM 1392 C C . GLU B 1 61 ? 22.55295 -8.70567 38.44574 1.000 30.28898 61 GLU B C 1
ATOM 1393 O O . GLU B 1 61 ? 22.67216 -8.54992 37.23147 1.000 33.74220 61 GLU B O 1
ATOM 1399 N N . TRP B 1 62 ? 23.07602 -7.86679 39.36607 1.000 43.89769 62 TRP B N 1
ATOM 1400 C CA . TRP B 1 62 ? 24.13441 -6.84764 39.23641 1.000 34.29000 62 TRP B CA 1
ATOM 1401 C C . TRP B 1 62 ? 23.61680 -5.42923 39.51353 1.000 33.83109 62 TRP B C 1
ATOM 1402 O O . TRP B 1 62 ? 24.34606 -4.44281 39.31446 1.000 23.75795 62 TRP B O 1
ATOM 1413 N N . GLU B 1 63 ? 22.36610 -5.32025 39.98327 1.000 32.65893 63 GLU B N 1
ATOM 1414 C CA . GLU B 1 63 ? 21.75838 -4.05609 40.39750 1.000 35.70113 63 GLU B CA 1
ATOM 1415 C C . GLU B 1 63 ? 22.61055 -3.37175 41.45560 1.000 41.98503 63 GLU B C 1
ATOM 1416 O O . GLU B 1 63 ? 23.39140 -2.45255 41.17150 1.000 23.29469 63 GLU B O 1
ATOM 1422 N N . GLN B 1 64 ? 22.43768 -3.85830 42.68149 1.000 37.76264 64 GLN B N 1
ATOM 1423 C CA . GLN B 1 64 ? 23.12596 -3.46582 43.89540 1.000 25.12368 64 GLN B CA 1
ATOM 1424 C C . GLN B 1 64 ? 24.63759 -3.48231 43.68033 1.000 24.71026 64 GLN B C 1
ATOM 1425 O O . GLN B 1 64 ? 25.18013 -2.48293 43.20799 1.000 23.45862 64 GLN B O 1
ATOM 1431 N N . MET B 1 65 ? 25.30374 -4.60234 44.00835 1.000 29.11716 65 MET B N 1
ATOM 1432 C CA . MET B 1 65 ? 26.71293 -4.91690 43.76703 1.000 25.02820 65 MET B CA 1
ATOM 1433 C C . MET B 1 65 ? 27.47089 -3.77623 43.10544 1.000 26.50378 65 MET B C 1
ATOM 1434 O O . MET B 1 65 ? 27.61689 -3.76350 41.88208 1.000 30.09393 65 MET B O 1
ATOM 1439 N N . LYS B 1 66 ? 27.93228 -2.81115 43.89773 1.000 31.72341 66 LYS B N 1
ATOM 1440 C CA . LYS B 1 66 ? 28.68498 -1.67378 43.38276 1.000 41.52041 66 LYS B CA 1
ATOM 1441 C C . LYS B 1 66 ? 29.78722 -2.16675 42.42935 1.000 41.12368 66 LYS B C 1
ATOM 1442 O O . LYS B 1 66 ? 30.65196 -2.94015 42.85361 1.000 41.43198 66 LYS B O 1
ATOM 1448 N N . PRO B 1 67 ? 29.76014 -1.74274 41.15785 1.000 38.02119 67 PRO B N 1
ATOM 1449 C CA . PRO B 1 67 ? 30.71967 -2.27101 40.17567 1.000 34.99109 67 PRO B CA 1
ATOM 1450 C C . PRO B 1 67 ? 32.16884 -2.35531 40.60045 1.000 34.47914 67 PRO B C 1
ATOM 1451 O O . PRO B 1 67 ? 32.99727 -2.72899 39.77185 1.000 23.49158 67 PRO B O 1
ATOM 1455 N N . ALA B 1 68 ? 32.50804 -2.01105 41.84491 1.000 30.29624 68 ALA B N 1
ATOM 1456 C CA . ALA B 1 68 ? 33.74697 -2.52342 42.41070 1.000 24.53795 68 ALA B CA 1
ATOM 1457 C C . ALA B 1 68 ? 33.56716 -3.94574 42.91659 1.000 23.70541 68 ALA B C 1
ATOM 1458 O O . ALA B 1 68 ? 34.55725 -4.67539 43.04571 1.000 23.76013 68 ALA B O 1
ATOM 1460 N N . GLN B 1 69 ? 32.32960 -4.35352 43.21109 1.000 23.69541 69 GLN B N 1
ATOM 1461 C CA . GLN B 1 69 ? 32.04414 -5.76945 43.39077 1.000 28.95879 69 GLN B CA 1
ATOM 1462 C C . GLN B 1 69 ? 31.80886 -6.45457 42.05350 1.000 37.58188 69 GLN B C 1
ATOM 1463 O O . GLN B 1 69 ? 31.69723 -7.68732 42.00864 1.000 39.95169 69 GLN B O 1
ATOM 1469 N N . ARG B 1 70 ? 31.73839 -5.67815 40.96626 1.000 39.66688 70 ARG B N 1
ATOM 1470 C CA . ARG B 1 70 ? 31.80924 -6.21522 39.60961 1.000 35.10075 70 ARG B CA 1
ATOM 1471 C C . ARG B 1 70 ? 33.21437 -6.10722 39.02982 1.000 37.79261 70 ARG B C 1
ATOM 1472 O O . ARG B 1 70 ? 33.82653 -7.11690 38.69437 1.000 42.87619 70 ARG B O 1
ATOM 1480 N N . ASN B 1 71 ? 33.74215 -4.89641 38.88652 1.000 41.10359 71 ASN B N 1
ATOM 1481 C CA . ASN B 1 71 ? 35.06978 -4.77618 38.29740 1.000 39.10853 71 ASN B CA 1
ATOM 1482 C C . ASN B 1 71 ? 36.03937 -5.76060 38.94603 1.000 31.35445 71 ASN B C 1
ATOM 1483 O O . ASN B 1 71 ? 36.68486 -6.55723 38.25382 1.000 27.74808 71 ASN B O 1
ATOM 1488 N N . LEU B 1 72 ? 36.09423 -5.77538 40.28170 1.000 26.29765 72 LEU B N 1
ATOM 1489 C CA . LEU B 1 72 ? 36.92175 -6.76922 40.95310 1.000 28.65195 72 LEU B CA 1
ATOM 1490 C C . LEU B 1 72 ? 36.49655 -8.16311 40.55385 1.000 40.73940 72 LEU B C 1
ATOM 1491 O O . LEU B 1 72 ? 37.32817 -9.07896 40.52379 1.000 44.66062 72 LEU B O 1
ATOM 1496 N N . TYR B 1 73 ? 35.21645 -8.33104 40.21064 1.000 44.54082 73 TYR B N 1
ATOM 1497 C CA . TYR B 1 73 ? 34.66566 -9.66499 40.03392 1.000 45.09960 73 TYR B CA 1
ATOM 1498 C C . TYR B 1 73 ? 35.44554 -10.37475 38.93662 1.000 37.23358 73 TYR B C 1
ATOM 1499 O O . TYR B 1 73 ? 36.34171 -11.13720 39.26743 1.000 31.65719 73 TYR B O 1
ATOM 1508 N N . ARG B 1 74 ? 35.15249 -10.12835 37.65293 1.000 42.16505 74 ARG B N 1
ATOM 1509 C CA . ARG B 1 74 ? 35.80963 -10.85879 36.56765 1.000 33.68418 74 ARG B CA 1
ATOM 1510 C C . ARG B 1 74 ? 37.28847 -11.06962 36.87255 1.000 34.96595 74 ARG B C 1
ATOM 1511 O O . ARG B 1 74 ? 37.79916 -12.18699 36.80581 1.000 39.94308 74 ARG B O 1
ATOM 1519 N N . ASP B 1 75 ? 37.95318 -10.01220 37.32765 1.000 44.17159 75 ASP B N 1
ATOM 1520 C CA . ASP B 1 75 ? 39.27399 -10.04788 37.94852 1.000 51.13050 75 ASP B CA 1
ATOM 1521 C C . ASP B 1 75 ? 39.37125 -11.01281 39.13848 1.000 46.46284 75 ASP B C 1
ATOM 1522 O O . ASP B 1 75 ? 40.39367 -11.03610 39.83309 1.000 48.49582 75 ASP B O 1
ATOM 1527 N N . VAL B 1 76 ? 38.32139 -11.79858 39.40662 1.000 48.85749 76 VAL B N 1
ATOM 1528 C CA . VAL B 1 76 ? 38.41438 -12.97379 40.28542 1.000 55.76274 76 VAL B CA 1
ATOM 1529 C C . VAL B 1 76 ? 38.66887 -14.22462 39.44626 1.000 50.16245 76 VAL B C 1
ATOM 1530 O O . VAL B 1 76 ? 39.71326 -14.87708 39.57422 1.000 52.35210 76 VAL B O 1
ATOM 1534 N N . MET B 1 77 ? 37.70064 -14.58263 38.59562 1.000 44.25473 77 MET B N 1
ATOM 1535 C CA . MET B 1 77 ? 37.90268 -15.66032 37.63613 1.000 42.64807 77 MET B CA 1
ATOM 1536 C C . MET B 1 77 ? 38.90802 -15.29906 36.55423 1.000 45.95460 77 MET B C 1
ATOM 1537 O O . MET B 1 77 ? 39.28920 -16.17641 35.77324 1.000 39.28782 77 MET B O 1
ATOM 1542 N N . LEU B 1 78 ? 39.32688 -14.03684 36.48628 1.000 53.62564 78 LEU B N 1
ATOM 1543 C CA . LEU B 1 78 ? 40.54280 -13.62466 35.79590 1.000 53.21316 78 LEU B CA 1
ATOM 1544 C C . LEU B 1 78 ? 41.76217 -13.79122 36.68126 1.000 52.99101 78 LEU B C 1
ATOM 1545 O O . LEU B 1 78 ? 42.88339 -13.51281 36.24125 1.000 35.66250 78 LEU B O 1
ATOM 1550 N N . GLU B 1 79 ? 41.56333 -14.25162 37.92051 1.000 61.63639 79 GLU B N 1
ATOM 1551 C CA . GLU B 1 79 ? 42.64565 -14.25965 38.89577 1.000 56.33163 79 GLU B CA 1
ATOM 1552 C C . GLU B 1 79 ? 42.72960 -15.58284 39.64966 1.000 46.01671 79 GLU B C 1
ATOM 1553 O O . GLU B 1 79 ? 43.37125 -15.64650 40.70140 1.000 40.88896 79 GLU B O 1
ATOM 1559 N N . ASN B 1 80 ? 42.05284 -16.62121 39.15833 1.000 43.44982 80 ASN B N 1
ATOM 1560 C CA . ASN B 1 80 ? 42.50129 -17.99750 39.30995 1.000 24.14187 80 ASN B CA 1
ATOM 1561 C C . ASN B 1 80 ? 43.21858 -18.49535 38.07152 1.000 34.11310 80 ASN B C 1
ATOM 1562 O O . ASN B 1 80 ? 43.88719 -19.53350 38.12518 1.000 45.49262 80 ASN B O 1
ATOM 1567 N N . TYR B 1 81 ? 43.08257 -17.77633 36.96206 1.000 38.44907 81 TYR B N 1
ATOM 1568 C CA . TYR B 1 81 ? 43.50693 -18.27926 35.66645 1.000 40.13461 81 TYR B CA 1
ATOM 1569 C C . TYR B 1 81 ? 45.01501 -18.27171 35.49248 1.000 45.71037 81 TYR B C 1
ATOM 1570 O O . TYR B 1 81 ? 45.51470 -18.97687 34.61742 1.000 48.35889 81 TYR B O 1
ATOM 1579 N N . SER B 1 82 ? 45.75739 -17.51824 36.30344 1.000 46.36947 82 SER B N 1
ATOM 1580 C CA . SER B 1 82 ? 47.17674 -17.31631 36.04268 1.000 45.40897 82 SER B CA 1
ATOM 1581 C C . SER B 1 82 ? 48.07312 -18.28407 36.81333 1.000 39.92500 82 SER B C 1
ATOM 1582 O O . SER B 1 82 ? 49.27159 -18.02883 36.96661 1.000 40.12985 82 SER B O 1
ATOM 1585 N N . ASN B 1 83 ? 47.51606 -19.37516 37.31954 1.000 47.20545 83 ASN B N 1
ATOM 1586 C CA . ASN B 1 83 ? 48.29615 -20.59865 37.38205 1.000 40.85571 83 ASN B CA 1
ATOM 1587 C C . ASN B 1 83 ? 48.14122 -21.32910 36.06004 1.000 31.70929 83 ASN B C 1
ATOM 1588 O O . ASN B 1 83 ? 49.12577 -21.62845 35.38629 1.000 28.98297 83 ASN B O 1
ATOM 1593 N N . LEU B 1 84 ? 46.89338 -21.53415 35.64297 1.000 31.58175 84 LEU B N 1
ATOM 1594 C CA . LEU B 1 84 ? 46.52080 -22.37155 34.50957 1.000 35.92255 84 LEU B CA 1
ATOM 1595 C C . LEU B 1 84 ? 46.92259 -21.78396 33.17695 1.000 42.39561 84 LEU B C 1
ATOM 1596 O O . LEU B 1 84 ? 46.74572 -22.45622 32.15481 1.000 45.99933 84 LEU B O 1
ATOM 1601 N N . VAL B 1 85 ? 47.43732 -20.55407 33.15755 1.000 47.47570 85 VAL B N 1
ATOM 1602 C CA . VAL B 1 85 ? 47.95897 -19.93641 31.94216 1.000 42.00028 85 VAL B CA 1
ATOM 1603 C C . VAL B 1 85 ? 49.26755 -19.22799 32.26304 1.000 48.94597 85 VAL B C 1
ATOM 1604 O O . VAL B 1 85 ? 49.57621 -18.18007 31.68226 1.000 43.82120 85 VAL B O 1
ATOM 1608 N N . THR B 1 86 ? 50.03509 -19.80413 33.20050 1.000 65.85807 86 THR B N 1
ATOM 1609 C CA . THR B 1 86 ? 51.34922 -19.31749 33.61617 1.000 59.67072 86 THR B CA 1
ATOM 1610 C C . THR B 1 86 ? 52.18332 -20.44663 34.22513 1.000 68.18681 86 THR B C 1
ATOM 1611 O O . THR B 1 86 ? 53.39614 -20.47822 34.01044 1.000 82.25545 86 THR B O 1
ATOM 1615 N N . VAL B 1 87 ? 51.55887 -21.36956 34.97238 1.000 63.62532 87 VAL B N 1
ATOM 1616 C CA . VAL B 1 87 ? 52.14190 -22.66566 35.35401 1.000 50.73049 87 VAL B CA 1
ATOM 1617 C C . VAL B 1 87 ? 51.06254 -23.62875 35.82831 1.000 38.12209 87 VAL B C 1
ATOM 1618 O O . VAL B 1 87 ? 50.48250 -23.42702 36.90179 1.000 36.88288 87 VAL B O 1
ATOM 1622 N N . GLY B 1 88 ? 50.80980 -24.69591 35.06817 1.000 32.03613 88 GLY B N 1
ATOM 1623 C CA . GLY B 1 88 ? 49.82683 -25.67537 35.51656 1.000 32.71484 88 GLY B CA 1
ATOM 1624 C C . GLY B 1 88 ? 49.58035 -26.77566 34.50884 1.000 34.69776 88 GLY B C 1
ATOM 1625 O O . GLY B 1 88 ? 50.48602 -27.18486 33.77522 1.000 36.56676 88 GLY B O 1
ATOM 1626 N N . CYS B 1 89 ? 48.33951 -27.27374 34.50822 1.000 35.72614 89 CYS B N 1
ATOM 1627 C CA . CYS B 1 89 ? 47.85231 -28.25361 33.54037 1.000 56.79833 89 CYS B CA 1
ATOM 1628 C C . CYS B 1 89 ? 46.67859 -27.64278 32.78682 1.000 68.29989 89 CYS B C 1
ATOM 1629 O O . CYS B 1 89 ? 45.68438 -27.23673 33.39849 1.000 87.14242 89 CYS B O 1
ATOM 1632 N N . GLN B 1 90 ? 46.77558 -27.63783 31.46151 1.000 63.79333 90 GLN B N 1
ATOM 1633 C CA . GLN B 1 90 ? 46.15539 -26.60976 30.63171 1.000 57.29259 90 GLN B CA 1
ATOM 1634 C C . GLN B 1 90 ? 44.68236 -26.87902 30.35758 1.000 64.10155 90 GLN B C 1
ATOM 1635 O O . GLN B 1 90 ? 44.32338 -27.90799 29.77247 1.000 66.28500 90 GLN B O 1
ATOM 1641 N N . VAL B 1 91 ? 43.84081 -25.91893 30.72785 1.000 61.64441 91 VAL B N 1
ATOM 1642 C CA . VAL B 1 91 ? 42.43456 -25.92552 30.35433 1.000 66.56080 91 VAL B CA 1
ATOM 1643 C C . VAL B 1 91 ? 42.28544 -25.16604 29.04053 1.000 84.15317 91 VAL B C 1
ATOM 1644 O O . VAL B 1 91 ? 43.11475 -25.32192 28.13556 1.000 100.31621 91 VAL B O 1
ATOM 1648 N N . THR B 1 92 ? 41.24051 -24.34828 28.91069 1.000 71.11382 92 THR B N 1
ATOM 1649 C CA . THR B 1 92 ? 41.04566 -23.58839 27.68440 1.000 66.46024 92 THR B CA 1
ATOM 1650 C C . THR B 1 92 ? 40.19010 -22.37087 28.01372 1.000 70.98926 92 THR B C 1
ATOM 1651 O O . THR B 1 92 ? 39.62106 -22.27048 29.10060 1.000 79.47419 92 THR B O 1
ATOM 1655 N N . LYS B 1 93 ? 40.12542 -21.42942 27.06808 1.000 71.19543 93 LYS B N 1
ATOM 1656 C CA . LYS B 1 93 ? 39.38084 -20.17664 27.19184 1.000 69.66314 93 LYS B CA 1
ATOM 1657 C C . LYS B 1 93 ? 37.88364 -20.43120 27.02941 1.000 77.15524 93 LYS B C 1
ATOM 1658 O O . LYS B 1 93 ? 37.41566 -20.68849 25.91142 1.000 82.91858 93 LYS B O 1
ATOM 1664 N N . PRO B 1 94 ? 37.09824 -20.38052 28.10330 1.000 82.19182 94 PRO B N 1
ATOM 1665 C CA . PRO B 1 94 ? 35.69094 -20.79579 28.02263 1.000 78.64962 94 PRO B CA 1
ATOM 1666 C C . PRO B 1 94 ? 34.83282 -19.87649 27.16027 1.000 67.06297 94 PRO B C 1
ATOM 1667 O O . PRO B 1 94 ? 35.24063 -18.80273 26.70607 1.000 62.42378 94 PRO B O 1
ATOM 1671 N N . ASP B 1 95 ? 33.60951 -20.36298 26.93166 1.000 61.93896 95 ASP B N 1
ATOM 1672 C CA . ASP B 1 95 ? 32.53597 -19.66060 26.24017 1.000 51.14684 95 ASP B CA 1
ATOM 1673 C C . ASP B 1 95 ? 32.42512 -18.23070 26.72127 1.000 47.40469 95 ASP B C 1
ATOM 1674 O O . ASP B 1 95 ? 33.08579 -17.32413 26.20083 1.000 48.88820 95 ASP B O 1
ATOM 1679 N N . VAL B 1 96 ? 31.60818 -18.06977 27.76375 1.000 40.88249 96 VAL B N 1
ATOM 1680 C CA . VAL B 1 96 ? 31.09448 -16.82141 28.31670 1.000 37.39474 96 VAL B CA 1
ATOM 1681 C C . VAL B 1 96 ? 32.10369 -15.68073 28.22965 1.000 45.71828 96 VAL B C 1
ATOM 1682 O O . VAL B 1 96 ? 31.72098 -14.50485 28.14835 1.000 42.51200 96 VAL B O 1
ATOM 1686 N N . ILE B 1 97 ? 33.38891 -16.03763 28.17109 1.000 52.37886 97 ILE B N 1
ATOM 1687 C CA . ILE B 1 97 ? 34.52587 -15.14670 28.37601 1.000 52.26928 97 ILE B CA 1
ATOM 1688 C C . ILE B 1 97 ? 34.38146 -13.78233 27.70413 1.000 46.39057 97 ILE B C 1
ATOM 1689 O O . ILE B 1 97 ? 34.46001 -12.76278 28.39394 1.000 43.50085 97 ILE B O 1
ATOM 1694 N N . PHE B 1 98 ? 34.15227 -13.74714 26.38028 1.000 45.06069 98 PHE B N 1
ATOM 1695 C CA . PHE B 1 98 ? 34.07717 -12.53947 25.54222 1.000 43.71256 98 PHE B CA 1
ATOM 1696 C C . PHE B 1 98 ? 33.51383 -11.28934 26.22323 1.000 45.02313 98 PHE B C 1
ATOM 1697 O O . PHE B 1 98 ? 32.79216 -10.51503 25.59000 1.000 41.26953 98 PHE B O 1
ATOM 1705 N N . LYS B 1 99 ? 33.86179 -11.06956 27.49568 1.000 50.47103 99 LYS B N 1
ATOM 1706 C CA . LYS B 1 99 ? 33.28663 -10.04844 28.37018 1.000 65.25746 99 LYS B CA 1
ATOM 1707 C C . LYS B 1 99 ? 34.27726 -9.73136 29.48543 1.000 62.29732 99 LYS B C 1
ATOM 1708 O O . LYS B 1 99 ? 34.39479 -8.57711 29.91677 1.000 55.64597 99 LYS B O 1
ATOM 1714 N N . LEU B 1 100 ? 34.97664 -10.76366 29.96003 1.000 55.81250 100 LEU B N 1
ATOM 1715 C CA . LEU B 1 100 ? 35.93499 -10.65051 31.05812 1.000 46.24858 100 LEU B CA 1
ATOM 1716 C C . LEU B 1 100 ? 36.79654 -9.40313 30.97222 1.000 50.20925 100 LEU B C 1
ATOM 1717 O O . LEU B 1 100 ? 36.55052 -8.44308 31.69138 1.000 49.83859 100 LEU B O 1
ATOM 1722 N N . GLN B 1 102 ? 35.85461 -7.12734 28.81695 1.000 43.95686 102 GLN B N 1
ATOM 1723 C CA . GLN B 1 102 ? 35.19612 -6.38406 27.72726 1.000 67.27135 102 GLN B CA 1
ATOM 1724 C C . GLN B 1 102 ? 34.17033 -5.33103 28.20058 1.000 81.00372 102 GLN B C 1
ATOM 1725 O O . GLN B 1 102 ? 33.49927 -5.50736 29.21952 1.000 82.39083 102 GLN B O 1
ATOM 1731 N N . GLU B 1 103 ? 34.03741 -4.27067 27.39157 1.000 93.65073 103 GLU B N 1
ATOM 1732 C CA . GLU B 1 103 ? 33.63112 -2.91612 27.78060 1.000 85.92133 103 GLU B CA 1
ATOM 1733 C C . GLU B 1 103 ? 32.25220 -2.72708 28.37409 1.000 74.24134 103 GLU B C 1
ATOM 1734 O O . GLU B 1 103 ? 32.00744 -3.02009 29.55152 1.000 69.51414 103 GLU B O 1
ATOM 1740 N N . GLU B 1 104 ? 31.42328 -2.06639 27.56535 1.000 71.24646 104 GLU B N 1
ATOM 1741 C CA . GLU B 1 104 ? 29.97722 -1.99551 27.65907 1.000 66.89802 104 GLU B CA 1
ATOM 1742 C C . GLU B 1 104 ? 29.44273 -2.93170 28.72543 1.000 58.73183 104 GLU B C 1
ATOM 1743 O O . GLU B 1 104 ? 29.22090 -2.49350 29.85887 1.000 57.10712 104 GLU B O 1
ATOM 1749 N N . GLU B 1 105 ? 29.27087 -4.21229 28.41534 1.000 55.33541 105 GLU B N 1
ATOM 1750 C CA . GLU B 1 105 ? 28.57599 -5.06157 29.35851 1.000 64.77389 105 GLU B CA 1
ATOM 1751 C C . GLU B 1 105 ? 28.44811 -6.47108 28.77983 1.000 78.78744 105 GLU B C 1
ATOM 1752 O O . GLU B 1 105 ? 28.61542 -6.66384 27.57697 1.000 64.33466 105 GLU B O 1
ATOM 1758 N N . PRO B 1 106 ? 28.24524 -7.46886 29.62342 1.000 86.09791 106 PRO B N 1
ATOM 1759 C CA . PRO B 1 106 ? 27.84267 -8.78953 29.11988 1.000 87.74015 106 PRO B CA 1
ATOM 1760 C C . PRO B 1 106 ? 26.60778 -8.80891 28.23353 1.000 82.61592 106 PRO B C 1
ATOM 1761 O O . PRO B 1 106 ? 26.65765 -9.25350 27.08166 1.000 92.58811 106 PRO B O 1
ATOM 1765 N N . TRP B 1 107 ? 25.50235 -8.32073 28.75889 1.000 59.42339 107 TRP B N 1
ATOM 1766 C CA . TRP B 1 107 ? 24.22935 -8.31596 28.04611 1.000 43.42495 107 TRP B CA 1
ATOM 1767 C C . TRP B 1 107 ? 24.12057 -7.15673 27.08062 1.000 47.03544 107 TRP B C 1
ATOM 1768 O O . TRP B 1 107 ? 23.09420 -6.47723 27.00478 1.000 46.89618 107 TRP B O 1
ATOM 1779 N N . VAL B 1 108 ? 25.19802 -6.89954 26.34696 1.000 48.34318 108 VAL B N 1
ATOM 1780 C CA . VAL B 1 108 ? 25.14622 -6.08947 25.14487 1.000 45.33553 108 VAL B CA 1
ATOM 1781 C C . VAL B 1 108 ? 24.11077 -6.70588 24.21567 1.000 53.79148 108 VAL B C 1
ATOM 1782 O O . VAL B 1 108 ? 23.65354 -7.83763 24.42941 1.000 64.95966 108 VAL B O 1
ATOM 1786 N N . MET B 1 109 ? 23.74780 -5.98052 23.16594 1.000 45.08266 109 MET B N 1
ATOM 1787 C CA . MET B 1 109 ? 22.81254 -6.48311 22.17842 1.000 34.43340 109 MET B CA 1
ATOM 1788 C C . MET B 1 109 ? 23.42703 -6.39297 20.79165 1.000 33.76294 109 MET B C 1
ATOM 1789 O O . MET B 1 109 ? 24.25297 -5.52112 20.51738 1.000 44.87437 109 MET B O 1
ATOM 1794 N N . GLU B 1 110 ? 23.02660 -7.31713 19.91971 1.000 31.78559 110 GLU B N 1
ATOM 1795 C CA . GLU B 1 110 ? 23.11842 -7.06606 18.48521 1.000 32.43673 110 GLU B CA 1
ATOM 1796 C C . GLU B 1 110 ? 21.78597 -7.42488 17.85469 1.000 35.78433 110 GLU B C 1
ATOM 1797 O O . GLU B 1 110 ? 21.37365 -6.80517 16.86549 1.000 38.75859 110 GLU B O 1
ATOM 1803 N N . GLU B 1 111 ? 21.10816 -8.41239 18.44986 1.000 31.81520 111 GLU B N 1
ATOM 1804 C CA . GLU B 1 111 ? 19.75070 -8.76910 18.07104 1.000 33.76552 111 GLU B CA 1
ATOM 1805 C C . GLU B 1 111 ? 18.93879 -7.50955 17.80343 1.000 35.75333 111 GLU B C 1
ATOM 1806 O O . GLU B 1 111 ? 19.09891 -6.51036 18.50111 1.000 29.89982 111 GLU B O 1
ATOM 1812 N N . GLU B 1 112 ? 18.07799 -7.56229 16.78319 1.000 35.59332 112 GLU B N 1
ATOM 1813 C CA . GLU B 1 112 ? 17.37520 -6.38821 16.26593 1.000 38.40929 112 GLU B CA 1
ATOM 1814 C C . GLU B 1 112 ? 18.31447 -5.20183 16.11822 1.000 35.30514 112 GLU B C 1
ATOM 1815 O O . GLU B 1 112 ? 18.86866 -4.71574 17.09837 1.000 32.51617 112 GLU B O 1
ATOM 1821 N N . MET B 1 113 ? 18.49418 -4.71551 14.90405 1.000 44.79069 113 MET B N 1
ATOM 1822 C CA . MET B 1 113 ? 19.57724 -3.78601 14.62325 1.000 41.09802 113 MET B CA 1
ATOM 1823 C C . MET B 1 113 ? 19.08984 -2.35049 14.81404 1.000 38.27913 113 MET B C 1
ATOM 1824 O O . MET B 1 113 ? 18.11917 -2.09700 15.53572 1.000 33.55186 113 MET B O 1
ATOM 1829 N N . PHE B 1 114 ? 19.76949 -1.41177 14.14745 1.000 34.09805 114 PHE B N 1
ATOM 1830 C CA . PHE B 1 114 ? 19.44262 0.00760 14.12669 1.000 34.21078 114 PHE B CA 1
ATOM 1831 C C . PHE B 1 114 ? 19.92204 0.69774 15.39433 1.000 46.67725 114 PHE B C 1
ATOM 1832 O O . PHE B 1 114 ? 20.21225 0.04845 16.40420 1.000 64.96881 114 PHE B O 1
ATOM 1840 N N . GLY B 1 115 ? 19.99567 2.01640 15.34993 1.000 34.84855 115 GLY B N 1
ATOM 1841 C CA . GLY B 1 115 ? 20.52467 2.78091 16.45442 1.000 42.45314 115 GLY B CA 1
ATOM 1842 C C . GLY B 1 115 ? 20.20833 4.22857 16.18352 1.000 44.26292 115 GLY B C 1
ATOM 1843 O O . GLY B 1 115 ? 20.84489 5.14082 16.71892 1.000 30.49547 115 GLY B O 1
ATOM 1844 N N . ARG B 1 116 ? 19.18412 4.39845 15.34294 1.000 51.56520 116 ARG B N 1
ATOM 1845 C CA . ARG B 1 116 ? 18.67989 5.63664 14.76138 1.000 53.72180 116 ARG B CA 1
ATOM 1846 C C . ARG B 1 116 ? 19.74209 6.70693 14.54963 1.000 49.67520 116 ARG B C 1
ATOM 1847 O O . ARG B 1 116 ? 20.40144 7.15972 15.48781 1.000 48.07566 116 ARG B O 1
ATOM 1855 N N . HIS B 1 117 ? 19.90656 7.09110 13.28947 1.000 49.02702 117 HIS B N 1
ATOM 1856 C CA . HIS B 1 117 ? 20.62992 8.27417 12.84265 1.000 63.33709 117 HIS B CA 1
ATOM 1857 C C . HIS B 1 117 ? 20.92705 9.38246 13.84507 1.000 79.12531 117 HIS B C 1
ATOM 1858 O O . HIS B 1 117 ? 20.09726 9.72472 14.69516 1.000 97.12948 117 HIS B O 1
ATOM 1865 N N . CYS B 1 118 ? 22.09052 9.99499 13.67617 1.000 68.75758 118 CYS B N 1
ATOM 1866 C CA . CYS B 1 118 ? 22.55733 11.17054 14.38939 1.000 68.77111 118 CYS B CA 1
ATOM 1867 C C . CYS B 1 118 ? 23.90787 11.50925 13.76579 1.000 71.88445 118 CYS B C 1
ATOM 1868 O O . CYS B 1 118 ? 24.21628 10.96684 12.69346 1.000 71.58470 118 CYS B O 1
ATOM 1871 N N . PRO B 1 119 ? 24.72877 12.41131 14.35930 1.000 62.32085 119 PRO B N 1
ATOM 1872 C CA . PRO B 1 119 ? 26.07763 12.56721 13.80137 1.000 68.47073 119 PRO B CA 1
ATOM 1873 C C . PRO B 1 119 ? 26.81825 11.24482 13.59874 1.000 69.70657 119 PRO B C 1
ATOM 1874 O O . PRO B 1 119 ? 26.74597 10.69199 12.49779 1.000 74.71687 119 PRO B O 1
#

Sequence (231 aa):
MTSQSSVISNSCVTMERLSHMMERKAWCSQESALSEEEEDTTRPLETVTFDVAVDLTQEEWEQMKPAQRNLYRDVMLENYSNLVTVGCKPDVIFKLEQEEEPWVMEEEMFGRHCMTSQSSVISNSCVTMERLSHMMERAWCSQESALSEEEEDTTRPLETVTFKDVAVDLTQEEWEQMKPAQRNLYRDVMLENYSNLVTVGCQVTKPDVIFKLQEEEPWVMEEEMFGRHCP

Solvent-accessible surface area: 22566 Å² total; per-residue (Å²): 208,130,96,151,90,97,80,60,65,86,61,17,71,55,44,97,135,61,53,128,83,124,108,144,170,86,180,112,70,181,128,88,71,150,112,139,158,157,169,102,116,132,174,107,158,138,100,108,74,91,126,45,46,120,112,78,53,130,142,95,60,159,106,40,154,62,52,84,80,7,82,91,7,26,80,49,22,53,80,58,37,88,94,83,97,138,41,122,191,54,124,86,32,129,63,6,82,75,102,120,76,26,104,99,180,127,155,130,146,196,67,207,174,137,217,118,105,161,91,107,96,164,54,87,86,49,46,122,127,100,106,100,86,125,135,137,112,207,105,202,129,82,182,142,106,83,173,93,149,150,170,143,120,137,108,215,111,151,131,60,117,60,8,165,76,61,36,87,122,38,63,132,146,82,24,85,110,47,136,26,50,117,16,53,109,33,50,59,67,25,85,108,76,29,58,88,35,86,95,101,56,92,122,45,106,141,34,144,64,30,149,50,50,117,125,78,4,20,70,74,148,165,108,17,119,73,46,21,24,56,173

B-factor: mean 43.58, std 15.29, range [21.22, 120.75]

Radius of gyration: 29.27 Å; Cα contacts (8 Å, |Δi|>4): 91; chains: 2; bounding box: 66×75×73 Å

Foldseek 3Di:
DVPPDPDPDDPCPCVPCVVVPPPPDDDDDPPPPPPDDDDDDDDDDDPCPLVLADQDDDPPQPVAPCVRNPPSLPPSVVPDCPCVVPNDDDPSPPQRPDPDGDDDPPDDDDDDDD/DPPPPPPPDDVNPVVPPCVPPVVPDDDDPPDDDDDDDDDPDDDDDDPACPVVDDLDDPPDDPPCDCVSVLVPLVVSVVVCCCQVPPDPHHDDDDQCPAVDDDHSPDDPPPHDDDDDD